Protein AF-A0A9P7F431-F1 (afdb_monomer_lite)

Organism: NCBI:txid1912936

Sequence (269 aa):
MPRSESPIVVPQQRKVRLDKSEVMVLRAHIEDWKSVKGKERSRVLLAIHKEASLQAPTKEKAILKARKKIYKQWLQNQSRRKQAPKALIKYGRRWMARQVLIHTHKALIREETGEMAGKEREEAEAMAERWNNEAAPPDIQAEVAKTKGADMIEHFTTEMFKMAGMRVCVLSAWKDGNGKLMLGGHDFNEQFGNGKSFIKTRDWDGIIMPEWVEYAGEQFNCDDAEEPQMVRSKKRVQRMLIQLEEDANGWPILPDAKEWKHAEQQHLI

Foldseek 3Di:
DDDDDDDDPDDPPDDDDDDPQLVVLLVVCLVVCLVDDDPVNVVSLVVSLVRSCVVPVDPDPVSSVVVSVVSVVVSVVVSVVPPDDPPDDPDDPQQALVNQCCVVPVPVVVPDPDDDDPVSSVVSRVVSVVCRVPNDPQASVQVCCVPCVLVVVVVVQVCCCVPPVDFDKDWDWGAHNVLAIEIETHGPQVVHDVGDTPVVPDPCCVPPVVVVVVVNCVVSVPDPPHDYHYDYDDPPPPPPPPQADADPVRHGDDDDPVVVVVVVVVSPD

pLDDT: mean 70.24, std 18.18, range [28.11, 93.44]

Radius of gyration: 26.65 Å; chains: 1; bounding box: 48×72×78 Å

Secondary structure (DSSP, 8-state):
----------------PPPHHHHHHHHHTHHHHHH--TTHHHHHHHHHHHHHHHHS----HHHHHHHHHHHHHHHHHHHHTT--PPPS---S-PPPHHHHHHHH-TTHHHH--S---HHHHHHHHHHHHHHHHS---HHHHHHHIIIIIHHHHHHHHHHHHHHH----EEEEEEE-TTS-EEEEEEE-GGGSTT---HHHHS--TTTTHHHHHHHHHHHHT--TTSPPEEEEPP---------PPB-TTS-B-PPPHHHHHHHHHHT--

Structure (mmCIF, N/CA/C/O backbone):
data_AF-A0A9P7F431-F1
#
_entry.id   AF-A0A9P7F431-F1
#
loop_
_atom_site.group_PDB
_atom_site.id
_atom_site.type_symbol
_atom_site.label_atom_id
_atom_site.label_alt_id
_atom_site.label_comp_id
_atom_site.label_asym_id
_atom_site.label_entity_id
_atom_site.label_seq_id
_atom_site.pdbx_PDB_ins_code
_atom_site.Cartn_x
_atom_site.Cartn_y
_atom_site.Cartn_z
_atom_site.occupancy
_atom_site.B_iso_or_equiv
_atom_site.auth_seq_id
_atom_site.auth_comp_id
_atom_site.auth_asym_id
_atom_s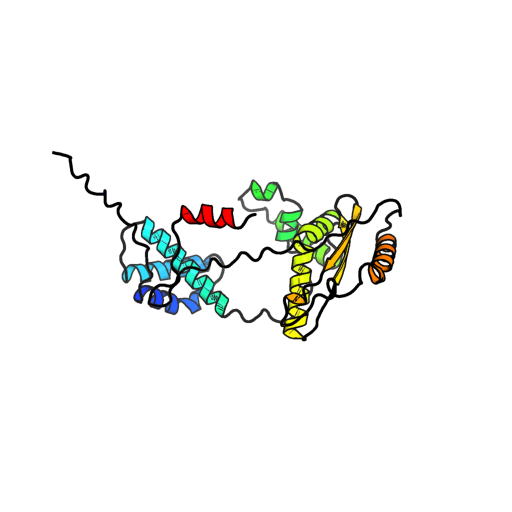ite.auth_atom_id
_atom_site.pdbx_PDB_model_num
ATOM 1 N N . MET A 1 1 ? 9.925 -49.444 55.183 1.00 40.09 1 MET A N 1
ATOM 2 C CA . MET A 1 1 ? 9.674 -47.990 55.101 1.00 40.09 1 MET A CA 1
ATOM 3 C C . MET A 1 1 ? 10.316 -47.437 53.834 1.00 40.09 1 MET A C 1
ATOM 5 O O . MET A 1 1 ? 11.529 -47.278 53.823 1.00 40.09 1 MET A O 1
ATOM 9 N N . PRO A 1 2 ? 9.535 -47.129 52.791 1.00 34.69 2 PRO A N 1
ATOM 10 C CA . PRO A 1 2 ? 9.841 -46.022 51.896 1.00 34.69 2 PRO A CA 1
ATOM 11 C C . PRO A 1 2 ? 8.801 -44.910 52.092 1.00 34.69 2 PRO A C 1
ATOM 13 O O . PRO A 1 2 ? 7.609 -45.170 52.248 1.00 34.69 2 PRO A O 1
ATOM 16 N N . ARG A 1 3 ? 9.287 -43.669 52.171 1.00 32.94 3 ARG A N 1
ATOM 17 C CA . ARG A 1 3 ? 8.499 -42.462 52.433 1.00 32.94 3 ARG A CA 1
ATOM 18 C C . ARG A 1 3 ? 7.598 -42.151 51.238 1.00 32.94 3 ARG A C 1
ATOM 20 O O . ARG A 1 3 ? 8.075 -42.053 50.114 1.00 32.94 3 ARG A O 1
ATOM 27 N N . SER A 1 4 ? 6.312 -41.967 51.513 1.00 34.59 4 SER A N 1
ATOM 28 C CA . SER A 1 4 ? 5.345 -41.364 50.604 1.00 34.59 4 SER A CA 1
ATOM 29 C C . SER A 1 4 ? 5.678 -39.881 50.427 1.00 34.59 4 SER A C 1
ATOM 31 O O . SER A 1 4 ? 5.423 -39.074 51.323 1.00 34.59 4 SER A O 1
ATOM 33 N N . GLU A 1 5 ? 6.255 -39.512 49.290 1.00 35.19 5 GLU A N 1
ATOM 34 C CA . GLU A 1 5 ? 6.300 -38.114 48.868 1.00 35.19 5 GLU A CA 1
ATOM 35 C C . GLU A 1 5 ? 4.957 -37.770 48.224 1.00 35.19 5 GLU A C 1
ATOM 37 O O . GLU A 1 5 ? 4.659 -38.139 47.089 1.00 35.19 5 GLU A O 1
ATOM 42 N N . SER A 1 6 ? 4.104 -37.104 48.999 1.00 34.19 6 SER A N 1
ATOM 43 C CA . SER A 1 6 ? 2.881 -36.490 48.495 1.00 34.19 6 SER A CA 1
ATOM 44 C C . SER A 1 6 ? 3.237 -35.440 47.432 1.00 34.19 6 SER A C 1
ATOM 46 O O . SER A 1 6 ? 4.094 -34.592 47.697 1.00 34.19 6 SER A O 1
ATOM 48 N N . PRO A 1 7 ? 2.577 -35.429 46.259 1.00 32.81 7 PRO A N 1
ATOM 49 C CA . PRO A 1 7 ? 2.799 -34.402 45.253 1.00 32.81 7 PRO A CA 1
ATOM 50 C C . PRO A 1 7 ? 2.464 -33.020 45.813 1.00 32.81 7 PRO A C 1
ATOM 52 O O . PRO A 1 7 ? 1.367 -32.777 46.322 1.00 32.81 7 PRO A O 1
ATOM 55 N N . ILE A 1 8 ? 3.422 -32.106 45.695 1.00 31.28 8 ILE A N 1
ATOM 56 C CA . ILE A 1 8 ? 3.261 -30.687 45.998 1.00 31.28 8 ILE A CA 1
ATOM 57 C C . ILE A 1 8 ? 2.165 -30.139 45.078 1.00 31.28 8 ILE A C 1
ATOM 59 O O . ILE A 1 8 ? 2.357 -29.995 43.871 1.00 31.28 8 ILE A O 1
ATOM 63 N N . VAL A 1 9 ? 1.001 -29.836 45.651 1.00 30.73 9 VAL A N 1
ATOM 64 C CA . VAL A 1 9 ? -0.077 -29.123 44.963 1.00 30.73 9 VAL A CA 1
ATOM 65 C C . VAL A 1 9 ? 0.403 -27.696 44.709 1.00 30.73 9 VAL A C 1
ATOM 67 O O . VAL A 1 9 ? 0.375 -26.842 45.594 1.00 30.73 9 VAL A O 1
ATOM 70 N N . VAL A 1 10 ? 0.880 -27.436 43.492 1.00 31.45 10 VAL A N 1
ATOM 71 C CA . VAL A 1 10 ? 1.184 -26.080 43.026 1.00 31.45 10 VAL A CA 1
ATOM 72 C C . VAL A 1 10 ? -0.143 -25.313 42.933 1.00 31.45 10 VAL A C 1
ATOM 74 O O . VAL A 1 10 ? -1.059 -25.781 42.249 1.00 31.45 10 VAL A O 1
ATOM 77 N N . PRO A 1 11 ? -0.303 -24.153 43.596 1.00 28.11 11 PRO A N 1
ATOM 78 C CA . PRO A 1 11 ? -1.555 -23.411 43.555 1.00 28.11 11 PRO A CA 1
ATOM 79 C C . PRO A 1 11 ? -1.844 -22.949 42.124 1.00 28.11 11 PRO A C 1
ATOM 81 O O . PRO A 1 11 ? -1.130 -22.109 41.574 1.00 28.11 11 PRO A O 1
ATOM 84 N N . GLN A 1 12 ? -2.903 -23.486 41.515 1.00 31.92 12 GLN A N 1
ATOM 85 C CA . GLN A 1 12 ? -3.424 -22.996 40.242 1.00 31.92 12 GLN A CA 1
ATOM 86 C C . GLN A 1 12 ? -3.750 -21.502 40.373 1.00 31.92 12 GLN A C 1
ATOM 88 O O . GLN A 1 12 ? -4.670 -21.109 41.097 1.00 31.92 12 GLN A O 1
ATOM 93 N N . GLN A 1 13 ? -3.009 -20.652 39.660 1.00 37.78 13 GLN A N 1
ATOM 94 C CA . GLN A 1 13 ? -3.360 -19.243 39.525 1.00 37.78 13 GLN A CA 1
ATOM 95 C C . GLN A 1 13 ? -4.711 -19.147 38.806 1.00 37.78 13 GLN A C 1
ATOM 97 O O . GLN A 1 13 ? -4.849 -19.487 37.630 1.00 37.78 13 GLN A O 1
ATOM 102 N N . ARG A 1 14 ? -5.740 -18.717 39.543 1.00 37.84 14 ARG A N 1
ATOM 103 C CA . ARG A 1 14 ? -7.121 -18.607 39.059 1.00 37.84 14 ARG A CA 1
ATOM 104 C C . ARG A 1 14 ? -7.185 -17.672 37.844 1.00 37.84 14 ARG A C 1
ATOM 106 O O . ARG A 1 14 ? -7.007 -16.462 37.975 1.00 37.84 14 ARG A O 1
ATOM 113 N N . LYS A 1 15 ? -7.487 -18.224 36.663 1.00 49.56 15 LYS A N 1
ATOM 114 C CA . LYS A 1 15 ? -7.831 -17.455 35.454 1.00 49.56 15 LYS A CA 1
ATOM 115 C C . LYS A 1 15 ? -9.024 -16.539 35.785 1.00 49.56 15 LYS A C 1
ATOM 117 O O . LYS A 1 15 ? -10.104 -17.025 36.116 1.00 49.56 15 LYS A O 1
ATOM 122 N N . VAL A 1 16 ? -8.828 -15.219 35.739 1.00 55.41 16 VAL A N 1
ATOM 123 C CA . VAL A 1 16 ? -9.850 -14.227 36.125 1.00 55.41 16 VAL A CA 1
ATOM 124 C C . VAL A 1 16 ? -10.913 -14.144 35.027 1.00 55.41 16 VAL A C 1
ATOM 126 O O . VAL A 1 16 ? -10.720 -13.481 34.009 1.00 55.41 16 VAL A O 1
ATOM 129 N N . ARG A 1 17 ? -12.024 -14.858 35.221 1.00 58.88 17 ARG A N 1
ATOM 130 C CA . ARG A 1 17 ? -13.210 -14.807 34.355 1.00 58.88 17 ARG A CA 1
ATOM 131 C C . ARG A 1 17 ? -13.966 -13.491 34.573 1.00 58.88 17 ARG A C 1
ATOM 133 O O . ARG A 1 17 ? -14.001 -12.995 35.697 1.00 58.88 17 ARG A O 1
ATOM 140 N N . LEU A 1 18 ? -14.549 -12.949 33.500 1.00 63.84 18 LEU A N 1
ATOM 141 C CA . LEU A 1 18 ? -15.513 -11.850 33.595 1.00 63.84 18 LEU A CA 1
ATOM 142 C C . LEU A 1 18 ? -16.833 -12.389 34.133 1.00 63.84 18 LEU A C 1
ATOM 144 O O . LEU A 1 18 ? -17.365 -13.353 33.578 1.00 63.84 18 LEU A O 1
ATOM 148 N N . ASP A 1 19 ? -17.359 -11.761 35.176 1.00 68.94 19 ASP A N 1
ATOM 149 C CA . ASP A 1 19 ? -18.675 -12.104 35.701 1.00 68.94 19 ASP A CA 1
ATOM 150 C C . ASP A 1 19 ? -19.804 -11.529 34.822 1.00 68.94 19 ASP A C 1
ATOM 152 O O . ASP A 1 19 ? -19.630 -10.541 34.101 1.00 68.94 19 ASP A O 1
ATOM 156 N N . LYS A 1 20 ? -20.994 -12.141 34.878 1.00 70.50 20 LYS A N 1
ATOM 157 C CA . LYS A 1 20 ? -22.177 -11.673 34.134 1.00 70.50 20 LYS A CA 1
ATOM 158 C C . LYS A 1 20 ? -22.526 -10.224 34.487 1.00 70.50 20 LYS A C 1
ATOM 160 O O . LYS A 1 20 ? -22.875 -9.457 33.589 1.00 70.50 20 LYS A O 1
ATOM 165 N N . SER A 1 21 ? -22.374 -9.840 35.756 1.00 70.06 21 SER A N 1
ATOM 166 C CA . SER A 1 21 ? -22.596 -8.468 36.227 1.00 70.06 21 SER A CA 1
ATOM 167 C C . SER A 1 21 ? -21.616 -7.469 35.590 1.00 70.06 21 SER A C 1
ATOM 169 O O . SER A 1 21 ? -22.025 -6.407 35.120 1.00 70.06 21 SER A O 1
ATOM 171 N N . GLU A 1 22 ? -20.339 -7.838 35.458 1.00 71.81 22 GLU A N 1
ATOM 172 C CA . GLU A 1 22 ? -19.302 -7.013 34.824 1.00 71.81 22 GLU A CA 1
ATOM 173 C C . GLU A 1 22 ? -19.585 -6.812 33.328 1.00 71.81 22 GLU A C 1
ATOM 175 O O . GLU A 1 22 ? -19.427 -5.711 32.799 1.00 71.81 22 GLU A O 1
ATOM 180 N N . VAL A 1 23 ? -20.065 -7.850 32.635 1.00 72.25 23 VAL A N 1
ATOM 181 C CA . VAL A 1 23 ? -20.452 -7.751 31.218 1.00 72.25 23 VAL A CA 1
ATOM 182 C C . VAL A 1 23 ? -21.669 -6.843 31.022 1.00 72.25 23 VAL A C 1
ATOM 184 O O . VAL A 1 23 ? -21.732 -6.133 30.017 1.00 72.25 23 VAL A O 1
ATOM 187 N N . MET A 1 24 ? -22.621 -6.823 31.960 1.00 77.50 24 MET A N 1
ATOM 188 C CA . MET A 1 24 ? -23.759 -5.898 31.900 1.00 77.50 24 MET A CA 1
ATOM 189 C C . MET A 1 24 ? -23.310 -4.441 32.019 1.00 77.50 24 MET A C 1
ATOM 191 O O . MET A 1 24 ? -23.721 -3.621 31.197 1.00 77.50 24 MET A O 1
ATOM 195 N N . VAL A 1 25 ? -22.400 -4.140 32.951 1.00 81.81 25 VAL A N 1
ATOM 196 C CA . VAL A 1 25 ? -21.790 -2.804 33.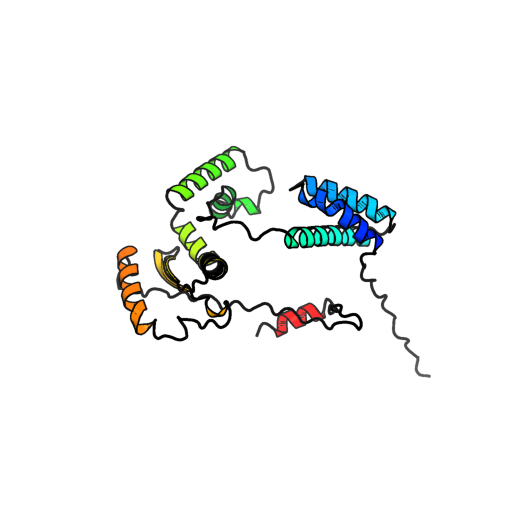071 1.00 81.81 25 VAL A CA 1
ATOM 197 C C . VAL A 1 25 ? -21.071 -2.429 31.771 1.00 81.81 25 VAL A C 1
ATOM 199 O O . VAL A 1 25 ? -21.296 -1.360 31.212 1.00 81.81 25 VAL A O 1
ATOM 202 N N . LEU A 1 26 ? -20.266 -3.335 31.208 1.00 79.75 26 LEU A N 1
ATOM 203 C CA . LEU A 1 26 ? -19.563 -3.079 29.944 1.00 79.75 26 LEU A CA 1
ATOM 204 C C . LEU A 1 26 ? -20.508 -2.824 28.760 1.00 79.75 26 LEU A C 1
ATOM 206 O O . LEU A 1 26 ? -20.181 -2.033 27.875 1.00 79.75 26 LEU A O 1
ATOM 210 N N . ARG A 1 27 ? -21.666 -3.494 28.722 1.00 81.81 27 ARG A N 1
ATOM 211 C CA . ARG A 1 27 ? -22.698 -3.268 27.701 1.00 81.81 27 ARG A CA 1
ATOM 212 C C . ARG A 1 27 ? -23.397 -1.924 27.882 1.00 81.81 27 ARG A C 1
ATOM 214 O O . ARG A 1 27 ? -23.657 -1.282 26.873 1.00 81.81 27 ARG A O 1
ATOM 221 N N . ALA A 1 28 ? -23.667 -1.499 29.116 1.00 85.38 28 ALA A N 1
ATOM 222 C CA . ALA A 1 28 ? -24.304 -0.211 29.393 1.00 85.38 28 ALA A CA 1
ATOM 223 C C . ALA A 1 28 ? -23.444 0.965 28.898 1.00 85.38 28 ALA A C 1
ATOM 225 O O . ALA A 1 28 ? -23.940 1.850 28.213 1.00 85.38 28 ALA A O 1
ATOM 226 N N . HIS A 1 29 ? -22.130 0.903 29.131 1.00 83.69 29 HIS A N 1
ATOM 227 C CA . HIS A 1 29 ? -21.179 1.952 28.734 1.00 83.69 29 HIS A CA 1
ATOM 228 C C . HIS A 1 29 ? -20.662 1.827 27.294 1.00 83.69 29 HIS A C 1
ATOM 230 O O . HIS A 1 29 ? -19.724 2.523 26.894 1.00 83.69 29 HIS A O 1
ATOM 236 N N . ILE A 1 30 ? -21.212 0.909 26.491 1.00 82.25 30 ILE A N 1
ATOM 237 C CA . ILE A 1 30 ? -20.686 0.664 25.145 1.00 82.25 30 ILE A CA 1
ATOM 238 C C . ILE A 1 30 ? -20.899 1.862 24.217 1.00 82.25 30 ILE A C 1
ATOM 240 O O . ILE A 1 30 ? -20.066 2.108 23.346 1.00 82.25 30 ILE A O 1
ATOM 244 N N . GLU A 1 31 ? -22.000 2.594 24.383 1.00 80.38 31 GLU A N 1
ATOM 245 C CA . GLU A 1 31 ? -22.326 3.732 23.525 1.00 80.38 31 GLU A CA 1
ATOM 246 C C . GLU A 1 31 ? -21.492 4.959 23.906 1.00 80.38 31 GLU A C 1
ATOM 248 O O . GLU A 1 31 ? -20.880 5.570 23.030 1.00 80.38 31 GLU A O 1
ATOM 253 N N . ASP A 1 32 ? -21.303 5.198 25.206 1.00 83.62 32 ASP A N 1
ATOM 254 C CA . ASP A 1 32 ? -20.375 6.210 25.729 1.00 83.62 32 ASP A CA 1
ATOM 255 C C . ASP A 1 32 ? -18.931 5.940 25.294 1.00 83.62 32 ASP A C 1
ATOM 257 O O . ASP A 1 32 ? -18.176 6.843 24.942 1.00 83.62 32 ASP A O 1
ATOM 261 N N . TRP A 1 33 ? -18.527 4.669 25.250 1.00 81.50 33 TRP A N 1
ATOM 262 C CA . TRP A 1 33 ? -17.209 4.286 24.751 1.00 81.50 33 TRP A CA 1
ATOM 263 C C . TRP A 1 33 ? -17.035 4.544 23.244 1.00 81.50 33 TRP A C 1
ATOM 265 O O . TRP A 1 33 ? -15.924 4.849 22.782 1.00 81.50 33 TRP A O 1
ATOM 275 N N . LYS A 1 34 ? -18.106 4.394 22.454 1.00 79.25 34 LYS A N 1
ATOM 276 C CA . LYS A 1 34 ? -18.082 4.655 21.008 1.00 79.25 34 LYS A CA 1
ATOM 277 C C . LYS A 1 34 ? -18.101 6.145 20.689 1.00 79.25 34 LYS A C 1
ATOM 279 O O . LYS A 1 34 ? -17.423 6.533 19.735 1.00 79.25 34 LYS A O 1
ATOM 284 N N . SER A 1 35 ? -18.844 6.940 21.456 1.00 81.00 35 SER A N 1
ATOM 285 C CA . SER A 1 35 ? -19.003 8.380 21.233 1.00 81.00 35 SER A CA 1
ATOM 286 C C . SER A 1 35 ? -17.707 9.155 21.493 1.00 81.00 35 SER A C 1
ATOM 288 O O . SER A 1 35 ? -17.435 10.141 20.811 1.00 81.00 35 SER A O 1
ATOM 290 N N . VAL A 1 36 ? -16.845 8.658 22.388 1.00 80.44 36 VAL A N 1
ATOM 291 C CA . VAL A 1 36 ? -15.594 9.330 22.773 1.00 80.44 36 VAL A CA 1
ATOM 292 C C . VAL A 1 36 ? -14.334 8.731 22.126 1.00 80.44 36 VAL A C 1
ATOM 294 O O . VAL A 1 36 ? -14.255 7.542 21.778 1.00 80.44 36 VAL A O 1
ATOM 297 N N . LYS A 1 37 ? -13.281 9.549 21.982 1.00 77.62 37 LYS A N 1
ATOM 298 C CA . LYS A 1 37 ? -11.979 9.157 21.396 1.00 77.62 37 LYS A CA 1
ATOM 299 C C . LYS A 1 37 ? -10.803 9.588 22.281 1.00 77.62 37 LYS A C 1
ATOM 301 O O . LYS A 1 37 ? -10.926 10.407 23.182 1.00 77.62 37 LYS A O 1
ATOM 306 N N . GLY A 1 38 ? -9.627 9.008 22.034 1.00 75.38 38 GLY A N 1
ATOM 307 C CA . GLY A 1 38 ? -8.378 9.448 22.671 1.00 75.38 38 GLY A CA 1
ATOM 308 C C . GLY A 1 38 ? -8.409 9.413 24.207 1.00 75.38 38 GLY A C 1
ATOM 309 O O . GLY A 1 38 ? -8.727 8.379 24.797 1.00 75.38 38 GLY A O 1
ATOM 310 N N . LYS A 1 39 ? -8.052 10.538 24.847 1.00 76.06 39 LYS A N 1
ATOM 311 C CA . LYS A 1 39 ? -7.936 10.671 26.313 1.00 76.06 39 LYS A CA 1
ATOM 312 C C . LYS A 1 39 ? -9.280 10.495 27.040 1.00 76.06 39 LYS A C 1
ATOM 314 O O . LYS A 1 39 ? -9.296 9.998 28.164 1.00 76.06 39 LYS A O 1
ATOM 319 N N . GLU A 1 40 ? -10.403 10.804 26.397 1.00 78.62 40 GLU A N 1
ATOM 320 C CA . GLU A 1 40 ? -11.746 10.697 26.988 1.00 78.62 40 GLU A CA 1
ATOM 321 C C . GLU A 1 40 ? -12.176 9.244 27.220 1.00 78.62 40 GLU A C 1
ATOM 323 O O . GLU A 1 40 ? -12.810 8.939 28.229 1.00 78.62 40 GLU A O 1
ATOM 328 N N . ARG A 1 41 ? -11.706 8.305 26.383 1.00 82.00 41 ARG A N 1
ATOM 329 C CA . ARG A 1 41 ? -11.899 6.860 26.615 1.00 82.00 41 ARG A CA 1
ATOM 330 C C . ARG A 1 41 ? -11.300 6.392 27.934 1.00 82.00 41 ARG A C 1
ATOM 332 O O . ARG A 1 41 ? -11.792 5.438 28.527 1.00 82.00 41 ARG A O 1
ATOM 339 N N . SER A 1 42 ? -10.244 7.055 28.407 1.00 79.69 42 SER A N 1
ATOM 340 C CA . SER A 1 42 ? -9.660 6.755 29.714 1.00 79.69 42 SER A CA 1
ATOM 341 C C . SER A 1 42 ? -10.649 7.056 30.844 1.00 79.69 42 SER A C 1
ATOM 343 O O . SER A 1 42 ? -10.762 6.266 31.776 1.00 79.69 42 SER A O 1
ATOM 345 N N . ARG A 1 43 ? -11.426 8.145 30.733 1.00 84.75 43 ARG A N 1
ATOM 346 C CA . ARG A 1 43 ? -12.451 8.519 31.723 1.00 84.75 43 ARG A CA 1
ATOM 347 C C . ARG A 1 43 ? -13.596 7.508 31.749 1.00 84.75 43 ARG A C 1
ATOM 349 O O . ARG A 1 43 ? -13.950 7.037 32.825 1.00 84.75 43 ARG A O 1
ATOM 356 N N . VAL A 1 44 ? -14.083 7.097 30.577 1.00 84.69 44 VAL A N 1
ATOM 357 C CA . VAL A 1 44 ? -15.119 6.053 30.461 1.00 84.69 44 VAL A CA 1
ATOM 358 C C . VAL A 1 44 ? -14.622 4.720 31.030 1.00 84.69 44 VAL A C 1
ATOM 360 O O . VAL A 1 44 ? -15.313 4.084 31.818 1.00 84.69 44 VAL A O 1
ATOM 363 N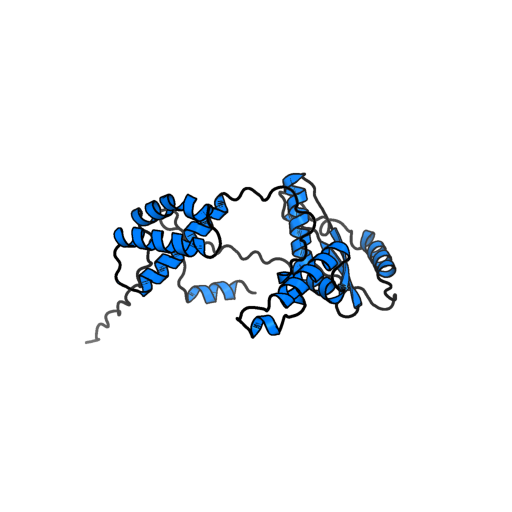 N . LEU A 1 45 ? -13.376 4.325 30.740 1.00 84.81 45 LEU A N 1
ATOM 364 C CA . LEU A 1 45 ? -12.791 3.107 31.313 1.00 84.81 45 LEU A CA 1
ATOM 365 C C . LEU A 1 45 ? -12.670 3.169 32.844 1.00 84.81 45 LEU A C 1
ATOM 367 O O . LEU A 1 45 ? -12.825 2.147 33.512 1.00 84.81 45 LEU A O 1
ATOM 371 N N . LEU A 1 46 ? -12.371 4.345 33.403 1.00 84.62 46 LEU A N 1
ATOM 372 C CA . LEU A 1 46 ? -12.317 4.550 34.850 1.00 84.62 46 LEU A CA 1
ATOM 373 C C . LEU A 1 46 ? -13.706 4.445 35.492 1.00 84.62 46 LEU A C 1
ATOM 375 O O . LEU A 1 46 ? -13.816 3.813 36.542 1.00 84.62 46 LEU A O 1
ATOM 379 N N . ALA A 1 47 ? -14.745 4.997 34.859 1.00 83.94 47 ALA A N 1
ATOM 380 C CA . ALA A 1 47 ? -16.132 4.884 35.316 1.00 83.94 47 ALA A CA 1
ATOM 381 C C . ALA A 1 47 ? -16.614 3.424 35.304 1.00 83.94 47 ALA A C 1
ATOM 383 O O . ALA A 1 47 ? -17.016 2.904 36.343 1.00 83.94 47 ALA A O 1
ATOM 384 N N . ILE A 1 48 ? -16.416 2.723 34.183 1.00 82.75 48 ILE A N 1
ATOM 385 C CA . ILE A 1 48 ? -16.694 1.285 34.039 1.00 82.75 48 ILE A CA 1
ATOM 386 C C . ILE A 1 48 ? -15.974 0.483 35.116 1.00 82.75 48 ILE A C 1
ATOM 388 O O . ILE A 1 48 ? -16.552 -0.401 35.740 1.00 82.75 48 ILE A O 1
ATOM 392 N N . HIS A 1 49 ? -14.694 0.778 35.348 1.00 80.44 49 HIS A N 1
ATOM 393 C CA . HIS A 1 49 ? -13.940 0.082 36.376 1.00 80.44 49 HIS A CA 1
ATOM 394 C C . HIS A 1 49 ? -14.507 0.355 37.770 1.00 80.44 49 HIS A C 1
ATOM 396 O O . HIS A 1 49 ? -14.571 -0.572 38.571 1.00 80.44 49 HIS A O 1
ATOM 402 N N . LYS A 1 50 ? -14.907 1.593 38.078 1.00 82.31 50 LYS A N 1
ATOM 403 C CA . LYS A 1 50 ? -15.519 1.947 39.365 1.00 82.31 50 LYS A CA 1
ATOM 404 C C . LYS A 1 50 ? -16.817 1.165 39.580 1.00 82.31 50 LYS A C 1
ATOM 406 O O . LYS A 1 50 ? -16.964 0.548 40.626 1.00 82.31 50 LYS A O 1
ATOM 411 N N . GLU A 1 51 ? -17.692 1.115 38.581 1.00 80.31 51 GLU A N 1
ATOM 412 C CA . GLU A 1 51 ? -18.974 0.402 38.650 1.00 80.31 51 GLU A CA 1
ATOM 413 C C . GLU A 1 51 ? -18.814 -1.120 38.690 1.00 80.31 51 GLU A C 1
ATOM 415 O O . GLU A 1 51 ? -19.388 -1.783 39.550 1.00 80.31 51 GLU A O 1
ATOM 420 N N . ALA A 1 52 ? -17.963 -1.690 37.837 1.00 75.12 52 ALA A N 1
ATOM 421 C CA . ALA A 1 52 ? -17.672 -3.121 37.863 1.00 75.12 52 ALA A CA 1
ATOM 422 C C . ALA A 1 52 ? -16.975 -3.545 39.171 1.00 75.12 52 ALA A C 1
ATOM 424 O O . ALA A 1 52 ? -17.169 -4.663 39.644 1.00 75.12 52 ALA A O 1
ATOM 425 N N . SER A 1 53 ? -16.204 -2.649 39.802 1.00 70.69 53 SER A N 1
ATOM 426 C CA . SER A 1 53 ? -15.597 -2.923 41.114 1.00 70.69 53 SER A CA 1
ATOM 427 C C . SER A 1 53 ? -16.619 -2.952 42.250 1.00 70.69 53 SER A C 1
ATOM 429 O O . SER A 1 53 ? -16.340 -3.578 43.269 1.00 70.69 53 SER A O 1
ATOM 431 N N . LEU A 1 54 ? -17.778 -2.299 42.097 1.00 73.81 54 LEU A N 1
ATOM 432 C CA . LEU A 1 54 ? -18.875 -2.403 43.066 1.00 73.81 54 LEU A CA 1
ATOM 433 C C . LEU A 1 54 ? -19.565 -3.768 42.975 1.00 73.81 54 LEU A C 1
ATOM 435 O O . LEU A 1 54 ? -19.991 -4.299 43.993 1.00 73.81 54 LEU A O 1
ATOM 439 N N . GLN A 1 55 ? -19.632 -4.343 41.772 1.00 64.75 55 GLN A N 1
ATOM 440 C CA . GLN A 1 55 ? -20.265 -5.640 41.518 1.00 64.75 55 GLN A CA 1
ATOM 441 C C . GLN A 1 55 ? -19.359 -6.826 41.880 1.00 64.75 55 GLN A C 1
ATOM 443 O O . GLN A 1 55 ? -19.834 -7.861 42.336 1.00 64.75 55 GLN A O 1
ATOM 448 N N . ALA A 1 56 ? -18.042 -6.674 41.721 1.00 60.81 56 ALA A N 1
ATOM 449 C CA . ALA A 1 56 ? -17.070 -7.710 42.055 1.00 60.81 56 ALA A CA 1
ATOM 450 C C . ALA A 1 56 ? -15.872 -7.126 42.828 1.00 60.81 56 ALA A C 1
ATOM 452 O O . ALA A 1 56 ? -14.764 -7.035 42.274 1.00 60.81 56 ALA A O 1
ATOM 453 N N . PRO A 1 57 ? -16.061 -6.737 44.106 1.00 62.69 57 PRO A N 1
ATOM 454 C CA . PRO A 1 57 ? -15.037 -6.076 44.906 1.00 62.69 57 PRO A CA 1
ATOM 455 C C . PRO A 1 57 ? -13.834 -6.996 45.118 1.00 62.69 57 PRO A C 1
ATOM 457 O O . PRO A 1 57 ? -13.842 -7.909 45.938 1.00 62.69 57 PRO A O 1
ATOM 460 N N . THR A 1 58 ? -12.766 -6.744 44.364 1.00 60.78 58 THR A N 1
ATOM 461 C CA . THR A 1 58 ? -11.502 -7.479 44.480 1.00 60.78 58 THR A CA 1
ATOM 462 C C . THR A 1 58 ? -10.423 -6.526 44.973 1.00 60.78 58 THR A C 1
ATOM 464 O O . THR A 1 58 ? -10.140 -5.521 44.327 1.00 60.78 58 THR A O 1
ATOM 467 N N . LYS A 1 59 ? -9.815 -6.822 46.129 1.00 59.09 59 LYS A N 1
ATOM 468 C CA . LYS A 1 59 ? -8.808 -5.946 46.763 1.00 59.09 59 LYS A CA 1
ATOM 469 C C . LYS A 1 59 ? -7.386 -6.144 46.215 1.00 59.09 59 LYS A C 1
ATOM 471 O O . LYS A 1 59 ? -6.476 -5.395 46.565 1.00 59.09 59 LYS A O 1
ATOM 476 N N . GLU A 1 60 ? -7.178 -7.121 45.335 1.00 70.25 60 GLU A N 1
ATOM 477 C CA . GLU A 1 60 ? -5.855 -7.470 44.822 1.00 70.25 60 GLU A CA 1
ATOM 478 C C . GLU A 1 60 ? -5.463 -6.631 43.592 1.00 70.25 60 GLU A C 1
ATOM 480 O O . GLU A 1 60 ? -6.076 -6.703 42.523 1.00 70.25 60 GLU A O 1
ATOM 485 N N . LYS A 1 61 ? -4.394 -5.832 43.728 1.00 65.38 61 LYS A N 1
ATOM 486 C CA . LYS A 1 61 ? -3.930 -4.883 42.695 1.00 65.38 61 LYS A CA 1
ATOM 487 C C . LYS A 1 61 ? -3.603 -5.552 41.352 1.00 65.38 61 LYS A C 1
ATOM 489 O O . LYS A 1 61 ? -3.823 -4.939 40.305 1.00 65.38 61 LYS A O 1
ATOM 494 N N . ALA A 1 62 ? -3.074 -6.777 41.367 1.00 66.31 62 ALA A N 1
ATOM 495 C CA . ALA A 1 62 ? -2.735 -7.528 40.156 1.00 66.31 62 ALA A CA 1
ATOM 496 C C . ALA A 1 62 ? -3.992 -7.913 39.358 1.00 66.31 62 ALA A C 1
ATOM 498 O O . ALA A 1 62 ? -4.055 -7.690 38.146 1.00 66.31 62 ALA A O 1
ATOM 499 N N . ILE A 1 63 ? -5.031 -8.378 40.058 1.00 67.31 63 ILE A N 1
ATOM 500 C CA . ILE A 1 63 ? -6.322 -8.742 39.466 1.00 67.31 63 ILE A CA 1
ATOM 501 C C . ILE A 1 63 ? -7.028 -7.504 38.901 1.00 67.31 63 ILE A C 1
ATOM 503 O O . ILE A 1 63 ? -7.531 -7.542 37.780 1.00 67.31 63 ILE A O 1
ATOM 507 N N . LEU A 1 64 ? -6.984 -6.371 39.608 1.00 67.31 64 LEU A N 1
ATOM 508 C CA . LEU A 1 64 ? -7.557 -5.106 39.126 1.00 67.31 64 LEU A CA 1
ATOM 509 C C . LEU A 1 64 ? -6.880 -4.606 37.838 1.00 67.31 64 LEU A C 1
ATOM 511 O O . LEU A 1 64 ? -7.555 -4.171 36.902 1.00 67.31 64 LEU A O 1
ATOM 515 N N . LYS A 1 65 ? -5.545 -4.697 37.745 1.00 71.38 65 LYS A N 1
ATOM 516 C CA . LYS A 1 65 ? -4.813 -4.357 36.510 1.00 71.38 65 LYS A CA 1
ATOM 517 C C . LYS A 1 65 ? -5.193 -5.287 35.354 1.00 71.38 65 LYS A C 1
ATOM 519 O O . LYS A 1 65 ? -5.416 -4.802 34.241 1.00 71.38 65 LYS A O 1
ATOM 524 N N . ALA A 1 66 ? -5.305 -6.592 35.611 1.00 72.25 66 ALA A N 1
ATOM 525 C CA . ALA A 1 66 ? -5.737 -7.568 34.614 1.00 72.25 66 ALA A CA 1
ATOM 526 C C . ALA A 1 66 ? -7.168 -7.279 34.122 1.00 72.25 66 ALA A C 1
ATOM 528 O O . ALA A 1 66 ? -7.391 -7.192 32.914 1.00 72.25 66 ALA A O 1
ATOM 529 N N . ARG A 1 67 ? -8.111 -7.007 35.035 1.00 74.00 67 ARG A N 1
ATOM 530 C CA . ARG A 1 67 ? -9.504 -6.668 34.697 1.00 74.00 67 ARG A CA 1
ATOM 531 C C . ARG A 1 67 ? -9.626 -5.389 33.871 1.00 74.00 67 ARG A C 1
ATOM 533 O O . ARG A 1 67 ? -10.310 -5.398 32.853 1.00 74.00 67 ARG A O 1
ATOM 540 N N . LYS A 1 68 ? -8.881 -4.324 34.199 1.00 76.56 68 LYS A N 1
ATOM 541 C CA . LYS A 1 68 ? -8.832 -3.103 33.361 1.00 76.56 68 LYS A CA 1
ATOM 542 C C . LYS A 1 68 ? -8.414 -3.396 31.919 1.00 76.56 68 LYS A C 1
ATOM 544 O O . LYS A 1 68 ? -8.985 -2.834 30.982 1.00 76.56 68 LYS A O 1
ATOM 549 N N . LYS A 1 69 ? -7.418 -4.269 31.733 1.00 77.75 69 LYS A N 1
ATOM 550 C CA . LYS A 1 69 ? -6.947 -4.679 30.402 1.00 77.75 69 LYS A CA 1
ATOM 551 C C . LYS A 1 69 ? -8.028 -5.467 29.657 1.00 77.75 69 LYS A C 1
ATOM 553 O O . LYS A 1 69 ? -8.261 -5.195 28.480 1.00 77.75 69 LYS A O 1
ATOM 558 N N . ILE A 1 70 ? -8.716 -6.373 30.352 1.00 77.94 70 ILE A N 1
ATOM 559 C CA . ILE A 1 70 ? -9.822 -7.169 29.806 1.00 77.94 70 ILE A CA 1
ATOM 560 C C . ILE A 1 70 ? -10.985 -6.265 29.363 1.00 77.94 70 ILE A C 1
ATOM 562 O O . ILE A 1 70 ? -11.436 -6.381 28.225 1.00 77.94 70 ILE A O 1
ATOM 566 N N . TYR A 1 71 ? -11.418 -5.313 30.196 1.00 80.75 71 TYR A N 1
ATOM 567 C CA . TYR A 1 71 ? -12.500 -4.371 29.866 1.00 80.75 71 TYR A CA 1
ATOM 568 C C . TYR A 1 71 ? -12.179 -3.548 28.621 1.00 80.75 71 TYR A C 1
ATOM 570 O O . TYR A 1 71 ? -12.977 -3.476 27.687 1.00 80.75 71 TYR A O 1
ATOM 578 N N . LYS A 1 72 ? -10.965 -2.987 28.566 1.00 80.81 72 LYS A N 1
ATOM 579 C CA . LYS A 1 72 ? -10.488 -2.227 27.408 1.00 80.81 72 LYS A CA 1
ATOM 580 C C . LYS A 1 72 ? -10.510 -3.074 26.135 1.00 80.81 72 LYS A C 1
ATOM 582 O O . LYS A 1 72 ? -10.981 -2.600 25.103 1.00 80.81 72 LYS A O 1
ATOM 587 N N . GLN A 1 73 ? -10.011 -4.309 26.197 1.00 77.12 73 GLN A N 1
ATOM 588 C CA . GLN A 1 73 ? -9.976 -5.205 25.041 1.00 77.12 73 GLN A CA 1
ATOM 589 C C . GLN A 1 73 ? -11.388 -5.586 24.577 1.00 77.12 73 GLN A C 1
ATOM 591 O O . GLN A 1 73 ? -11.667 -5.565 23.379 1.00 77.12 73 GLN A O 1
ATOM 596 N N . TRP A 1 74 ? -12.291 -5.878 25.515 1.00 82.44 74 TRP A N 1
ATOM 597 C CA . TRP A 1 74 ? -13.682 -6.204 25.216 1.00 82.44 74 TRP A CA 1
ATOM 598 C C . TRP A 1 74 ? -14.391 -5.040 24.514 1.00 82.44 74 TRP A C 1
ATOM 600 O O . TRP A 1 74 ? -14.939 -5.224 23.427 1.00 82.44 74 TRP A O 1
ATOM 610 N N . LEU A 1 75 ? -14.292 -3.823 25.061 1.00 80.81 75 LEU A N 1
ATOM 611 C CA . LEU A 1 75 ? -14.907 -2.621 24.482 1.00 80.81 75 LEU A CA 1
ATOM 612 C C . LEU A 1 75 ? -14.355 -2.317 23.084 1.00 80.81 75 LEU A C 1
ATOM 614 O O . LEU A 1 75 ? -15.107 -1.967 22.173 1.00 80.81 75 LEU A O 1
ATOM 618 N N . GLN A 1 76 ? -13.046 -2.495 22.876 1.00 76.62 76 GLN A N 1
ATOM 619 C CA . GLN A 1 76 ? -12.417 -2.341 21.562 1.00 76.62 76 GLN A CA 1
ATOM 620 C C . GLN A 1 76 ? -12.922 -3.370 20.549 1.00 76.62 76 GLN A C 1
ATOM 622 O O . GLN A 1 76 ? -13.233 -3.000 19.417 1.00 76.62 76 GLN A O 1
ATOM 627 N N . ASN A 1 77 ? -13.028 -4.638 20.945 1.00 72.38 77 ASN A N 1
ATOM 628 C CA . ASN A 1 77 ? -13.516 -5.707 20.077 1.00 72.38 77 ASN A CA 1
ATOM 629 C C . ASN A 1 77 ? -14.987 -5.483 19.696 1.00 72.38 77 ASN A C 1
ATOM 631 O O . ASN A 1 77 ? -15.341 -5.594 18.524 1.00 72.38 77 ASN A O 1
ATOM 635 N N . GLN A 1 78 ? -15.829 -5.092 20.654 1.00 68.81 78 GLN A N 1
ATOM 636 C CA . GLN A 1 78 ? -17.245 -4.811 20.402 1.00 68.81 78 GLN A CA 1
ATOM 637 C C . GLN A 1 78 ? -17.459 -3.548 19.558 1.00 68.81 78 GLN A C 1
ATOM 639 O O . GLN A 1 78 ? -18.335 -3.520 18.698 1.00 68.81 78 GLN A O 1
ATOM 644 N N . SER A 1 79 ? -16.612 -2.529 19.726 1.00 65.25 79 SER A N 1
ATOM 645 C CA . SER A 1 79 ? -16.644 -1.323 18.884 1.00 65.25 79 SER A CA 1
ATOM 646 C C . SER A 1 79 ? -16.241 -1.605 17.435 1.00 65.25 79 SER A C 1
ATOM 648 O O . SER A 1 79 ? -16.738 -0.955 16.520 1.00 65.25 79 SER A O 1
ATOM 650 N N . ARG A 1 80 ? -15.340 -2.571 17.208 1.00 60.69 80 ARG A N 1
ATOM 651 C CA . ARG A 1 80 ? -14.898 -2.975 15.864 1.00 60.69 80 ARG A CA 1
ATOM 652 C C . ARG A 1 80 ? -15.949 -3.801 15.122 1.00 60.69 80 ARG A C 1
ATOM 654 O O . ARG A 1 80 ? -16.048 -3.662 13.911 1.00 60.69 80 ARG A O 1
ATOM 661 N N . ARG A 1 81 ? -16.766 -4.594 15.830 1.00 54.28 81 ARG A N 1
ATOM 662 C CA . ARG A 1 81 ? -17.823 -5.444 15.238 1.00 54.28 81 ARG A CA 1
ATOM 663 C C . ARG A 1 81 ? -18.943 -4.665 14.525 1.00 54.28 81 ARG A C 1
ATOM 665 O O . ARG A 1 81 ? -19.672 -5.271 13.752 1.00 54.28 81 ARG A O 1
ATOM 672 N N . LYS A 1 82 ? -19.076 -3.351 14.761 1.00 47.41 82 LYS A N 1
ATOM 673 C CA . LYS A 1 82 ? -20.065 -2.471 14.104 1.00 47.41 82 LYS A CA 1
ATOM 674 C C . LYS A 1 82 ? -19.460 -1.320 13.295 1.00 47.41 82 LYS A C 1
ATOM 676 O O . LYS A 1 82 ? -20.213 -0.467 12.834 1.00 47.41 82 LYS A O 1
ATOM 681 N N . GLN A 1 83 ? -18.137 -1.249 13.110 1.00 45.62 83 GLN A N 1
ATOM 682 C CA . GLN A 1 83 ? -17.632 -0.313 12.104 1.00 45.62 83 GLN A CA 1
ATOM 683 C C . GLN A 1 83 ? -18.083 -0.841 10.747 1.00 45.62 83 GLN A C 1
ATOM 685 O O . GLN A 1 83 ? -17.578 -1.864 10.289 1.00 45.62 83 GLN A O 1
ATOM 690 N N . ALA A 1 84 ? -19.076 -0.163 10.160 1.00 43.09 84 ALA A N 1
ATOM 691 C CA . ALA A 1 84 ? -19.469 -0.348 8.774 1.00 43.09 84 ALA A CA 1
ATOM 692 C C . ALA A 1 84 ? -18.194 -0.444 7.919 1.00 43.09 84 ALA A C 1
ATOM 694 O O . ALA A 1 84 ? -17.223 0.268 8.229 1.00 43.09 84 ALA A O 1
ATOM 695 N N . PRO A 1 85 ? -18.157 -1.323 6.896 1.00 42.97 85 PRO A N 1
ATOM 696 C CA . PRO A 1 85 ? -17.051 -1.327 5.950 1.00 42.97 85 PRO A CA 1
ATOM 697 C C . PRO A 1 85 ? -16.803 0.124 5.559 1.00 42.97 85 PRO A C 1
ATOM 699 O O . PRO A 1 85 ? -17.755 0.845 5.251 1.00 42.97 85 PRO A O 1
ATOM 702 N N . LYS A 1 86 ? -15.558 0.588 5.733 1.00 44.31 86 LYS A N 1
ATOM 703 C CA . LYS A 1 86 ? -15.210 1.981 5.448 1.00 44.31 86 LYS A CA 1
ATOM 704 C C . LYS A 1 86 ? -15.786 2.316 4.076 1.00 44.31 86 LYS A C 1
ATOM 706 O O . LYS A 1 86 ? -15.578 1.559 3.134 1.00 44.31 86 LYS A O 1
ATOM 711 N N . ALA A 1 87 ? -16.561 3.395 4.021 1.00 35.62 87 ALA A N 1
ATOM 712 C CA . ALA A 1 87 ? -17.182 3.845 2.792 1.00 35.62 87 ALA A CA 1
ATOM 713 C C . ALA A 1 87 ? -16.125 4.026 1.697 1.00 35.62 87 ALA A C 1
ATOM 715 O O . ALA A 1 87 ? -15.006 4.444 2.010 1.00 35.62 87 ALA A O 1
ATOM 716 N N . LEU A 1 88 ? -16.556 3.693 0.475 1.00 40.84 88 LEU A N 1
ATOM 717 C CA . LEU A 1 88 ? -16.031 4.057 -0.841 1.00 40.84 88 LEU A CA 1
ATOM 718 C C . LEU A 1 88 ? -14.571 4.525 -0.835 1.00 40.84 88 LEU A C 1
ATOM 720 O O . LEU A 1 88 ? -14.290 5.628 -0.370 1.00 40.84 88 LEU A O 1
ATOM 724 N N . ILE A 1 89 ? -13.682 3.674 -1.359 1.00 43.94 89 ILE A N 1
ATOM 725 C CA . ILE A 1 89 ? -12.320 3.966 -1.827 1.00 43.94 89 ILE A CA 1
ATOM 726 C C . ILE A 1 89 ? -11.876 5.397 -1.486 1.00 43.94 89 ILE A C 1
ATOM 728 O O . ILE A 1 89 ? -12.129 6.346 -2.232 1.00 43.94 89 ILE A O 1
ATOM 732 N N . LYS A 1 90 ? -11.193 5.577 -0.348 1.00 43.97 90 LYS A N 1
ATOM 733 C CA . LYS A 1 90 ? -10.367 6.776 -0.166 1.00 43.97 90 LYS A CA 1
ATOM 734 C C . LYS A 1 90 ? -9.185 6.629 -1.118 1.00 43.97 90 LYS A C 1
ATOM 736 O O . LYS A 1 90 ? -8.135 6.143 -0.701 1.00 43.97 90 LYS A O 1
ATOM 741 N N . TYR A 1 91 ? -9.367 6.967 -2.393 1.00 43.12 91 TYR A N 1
ATOM 742 C CA . TYR A 1 91 ? -8.249 7.028 -3.326 1.00 43.12 91 TYR A CA 1
ATOM 743 C C . TYR A 1 91 ? -7.164 7.926 -2.727 1.00 43.12 91 TYR A C 1
ATOM 745 O O . TYR A 1 91 ? -7.458 8.981 -2.163 1.00 43.12 91 TYR A O 1
ATOM 753 N N . GLY A 1 92 ? -5.921 7.452 -2.807 1.00 49.44 92 GLY A N 1
ATOM 754 C CA . GLY A 1 92 ? -4.749 8.143 -2.287 1.00 49.44 92 GLY A CA 1
ATOM 755 C C . GLY A 1 92 ? -4.709 8.141 -0.763 1.00 49.44 92 GLY A C 1
ATOM 756 O O . GLY A 1 92 ? -5.285 8.999 -0.091 1.00 49.44 92 GLY A O 1
ATOM 757 N N . ARG A 1 93 ? -3.960 7.203 -0.177 1.00 58.31 93 ARG A N 1
ATOM 758 C CA . ARG A 1 93 ? -3.521 7.355 1.211 1.00 58.31 93 ARG A CA 1
ATOM 759 C C . ARG A 1 93 ? -2.643 8.607 1.268 1.00 58.31 93 ARG A C 1
ATOM 761 O O . ARG A 1 93 ? -1.455 8.519 0.989 1.00 58.31 93 ARG A O 1
ATOM 768 N N . ARG A 1 94 ? -3.244 9.754 1.594 1.00 60.56 94 ARG A N 1
ATOM 769 C CA . ARG A 1 94 ? -2.527 11.024 1.682 1.00 60.56 94 ARG A CA 1
ATOM 770 C C . ARG A 1 94 ? -1.401 10.891 2.701 1.00 60.56 94 ARG A C 1
ATOM 772 O O . ARG A 1 94 ? -1.610 10.348 3.791 1.00 60.56 94 ARG A O 1
ATOM 779 N N . TRP A 1 95 ? -0.220 11.375 2.345 1.00 68.56 95 TRP A N 1
ATOM 780 C CA . TRP A 1 95 ? 0.849 11.628 3.288 1.00 68.56 95 TRP A CA 1
ATOM 781 C C . TRP A 1 95 ? 0.302 12.502 4.409 1.00 68.56 95 TRP A C 1
ATOM 783 O O . TRP A 1 95 ? -0.319 13.535 4.168 1.00 68.56 95 TRP A O 1
ATOM 793 N N . MET A 1 96 ? 0.472 12.035 5.640 1.00 77.06 96 MET A N 1
ATOM 794 C CA . MET A 1 96 ? 0.224 12.822 6.841 1.00 77.06 96 MET A CA 1
ATOM 795 C C . MET A 1 96 ? 1.556 13.339 7.369 1.00 77.06 96 MET A C 1
ATOM 797 O O . MET A 1 96 ? 2.553 12.622 7.280 1.00 77.06 96 MET A O 1
ATOM 801 N N . ALA A 1 97 ? 1.553 14.491 8.036 1.00 70.50 97 ALA A N 1
ATOM 802 C CA . ALA A 1 97 ? 2.730 15.038 8.717 1.00 70.50 97 ALA A CA 1
ATOM 803 C C . ALA A 1 97 ? 3.449 14.001 9.585 1.00 70.50 97 ALA A C 1
ATOM 805 O O . ALA A 1 97 ? 4.657 13.832 9.519 1.00 70.50 97 ALA A O 1
ATOM 806 N N . ARG A 1 98 ? 2.685 13.180 10.317 1.00 73.94 98 ARG A N 1
ATOM 807 C CA . ARG A 1 98 ? 3.245 12.071 11.100 1.00 73.94 98 ARG A CA 1
ATOM 808 C C . ARG A 1 98 ? 4.023 11.061 10.251 1.00 73.94 98 ARG A C 1
ATOM 810 O O . ARG A 1 98 ? 4.995 10.492 10.728 1.00 73.94 98 ARG A O 1
ATOM 817 N N . GLN A 1 99 ? 3.550 10.749 9.048 1.00 73.56 99 GLN A N 1
ATOM 818 C CA . GLN A 1 99 ? 4.259 9.839 8.148 1.00 73.56 99 GLN A CA 1
ATOM 819 C C . GLN A 1 99 ? 5.523 10.498 7.610 1.00 73.56 99 GLN A C 1
ATOM 821 O O . GLN A 1 99 ? 6.554 9.842 7.631 1.00 73.56 99 GLN A O 1
ATOM 826 N N . VAL A 1 100 ? 5.448 11.770 7.212 1.00 77.25 100 VAL A N 1
ATOM 827 C CA . VAL A 1 100 ? 6.620 12.552 6.801 1.00 77.25 100 VAL A CA 1
ATOM 828 C C . VAL A 1 100 ? 7.676 12.523 7.902 1.00 77.25 100 VAL A C 1
ATOM 830 O O . VAL A 1 100 ? 8.748 11.993 7.664 1.00 77.25 100 VAL A O 1
ATOM 833 N N . LEU A 1 101 ? 7.323 12.909 9.132 1.00 77.94 101 LEU A N 1
ATOM 834 C CA . LEU A 1 101 ? 8.221 12.886 10.295 1.00 77.94 101 LEU A CA 1
ATOM 835 C C . LEU A 1 101 ? 8.836 11.507 10.548 1.00 77.94 101 LEU A C 1
ATOM 837 O O . LEU A 1 101 ? 10.024 11.390 10.822 1.00 77.94 101 LEU A O 1
ATOM 841 N N . ILE A 1 102 ? 8.047 10.433 10.441 1.00 76.50 102 ILE A N 1
ATOM 842 C CA . ILE A 1 102 ? 8.574 9.068 10.590 1.00 76.50 102 ILE A CA 1
ATOM 843 C C . ILE A 1 102 ? 9.617 8.753 9.525 1.00 76.50 102 ILE A C 1
ATOM 845 O O . ILE A 1 102 ? 10.537 7.998 9.811 1.00 76.50 102 ILE A O 1
ATOM 849 N N . HIS A 1 103 ? 9.453 9.262 8.311 1.00 74.12 103 HIS A N 1
ATOM 850 C CA . HIS A 1 103 ? 10.359 8.999 7.205 1.00 74.12 103 HIS A CA 1
ATOM 851 C C . HIS A 1 103 ? 11.574 9.947 7.209 1.00 74.12 103 HIS A C 1
ATOM 853 O O . HIS A 1 103 ? 12.671 9.478 6.925 1.00 74.12 103 HIS A O 1
ATOM 859 N N . THR A 1 104 ? 11.420 11.209 7.624 1.00 71.06 104 THR A N 1
ATOM 860 C CA . THR A 1 104 ? 12.492 12.221 7.690 1.00 71.06 104 THR A CA 1
ATOM 861 C C . THR A 1 104 ? 13.315 12.156 8.981 1.00 71.06 104 THR A C 1
ATOM 863 O O . THR A 1 104 ? 14.508 12.445 8.968 1.00 71.06 104 THR A O 1
ATOM 866 N N . HIS A 1 105 ? 12.716 11.748 10.105 1.00 67.44 105 HIS A N 1
ATOM 867 C CA . HIS A 1 105 ? 13.316 11.800 11.445 1.00 67.44 105 HIS A CA 1
ATOM 868 C C . HIS A 1 105 ? 13.216 10.455 12.192 1.00 67.44 105 HIS A C 1
ATOM 870 O O . HIS A 1 105 ? 12.923 10.412 13.391 1.00 67.44 105 HIS A O 1
ATOM 876 N N . LYS A 1 106 ? 13.482 9.324 11.508 1.00 56.50 106 LYS A N 1
ATOM 877 C CA . LYS A 1 106 ? 13.473 7.969 12.120 1.00 56.50 106 LYS A CA 1
ATOM 878 C C . LYS A 1 106 ? 14.305 7.876 13.416 1.00 56.50 106 LYS A C 1
ATOM 880 O O . LYS A 1 106 ? 13.947 7.076 14.282 1.00 56.50 106 LYS A O 1
ATOM 885 N N . ALA A 1 107 ? 15.395 8.644 13.534 1.00 46.47 107 ALA A N 1
ATOM 886 C CA . ALA A 1 107 ? 16.311 8.622 14.680 1.00 46.47 107 ALA A CA 1
ATOM 887 C C . ALA A 1 107 ? 15.797 9.440 15.884 1.00 46.47 107 ALA A C 1
ATOM 889 O O . ALA A 1 107 ? 15.703 8.896 16.980 1.00 46.47 107 ALA A O 1
ATOM 890 N N . LEU A 1 108 ? 15.359 10.685 15.665 1.00 49.72 108 LEU A N 1
ATOM 891 C CA . LEU A 1 108 ? 14.907 11.603 16.726 1.00 49.72 108 LEU A CA 1
ATOM 892 C C . LEU A 1 108 ? 13.613 11.135 17.421 1.00 49.72 108 LEU A C 1
ATOM 894 O O . LEU A 1 108 ? 13.484 11.231 18.638 1.00 49.72 108 LEU A O 1
ATOM 898 N N . ILE A 1 109 ? 12.682 10.511 16.685 1.00 52.72 109 ILE A N 1
ATOM 899 C CA . ILE A 1 109 ? 11.397 10.027 17.241 1.00 52.72 109 ILE A CA 1
ATOM 900 C C . ILE A 1 109 ? 11.580 8.893 18.273 1.00 52.72 109 ILE A C 1
ATOM 902 O O . ILE A 1 109 ? 10.677 8.629 19.070 1.00 52.72 109 ILE A O 1
ATOM 906 N N . ARG A 1 110 ? 12.719 8.183 18.262 1.00 47.25 110 ARG A N 1
ATOM 907 C CA . ARG A 1 110 ? 13.017 7.142 19.263 1.00 47.25 110 ARG A CA 1
ATOM 908 C C . ARG A 1 110 ? 13.643 7.692 20.543 1.00 47.25 110 ARG A C 1
ATOM 910 O O . ARG A 1 110 ? 13.564 7.000 21.554 1.00 47.25 110 ARG A O 1
ATOM 917 N N . GLU A 1 111 ? 14.247 8.873 20.493 1.00 44.69 111 GLU A N 1
ATOM 918 C CA . GLU A 1 111 ? 15.043 9.429 21.590 1.00 44.69 111 GLU A CA 1
ATOM 919 C C . GLU A 1 111 ? 14.245 10.431 22.435 1.00 44.69 111 GLU A C 1
ATOM 921 O O . GLU A 1 111 ? 14.383 10.449 23.656 1.00 44.69 111 GLU A O 1
ATOM 926 N N . GLU A 1 112 ? 13.314 11.172 21.829 1.00 46.09 112 GLU A N 1
ATOM 927 C CA . GLU A 1 112 ? 12.634 12.272 22.511 1.00 46.09 112 GLU A CA 1
ATOM 928 C C . GLU A 1 112 ? 11.115 12.042 22.610 1.00 46.09 112 GLU A C 1
ATOM 930 O O . GLU A 1 112 ? 10.309 12.456 21.778 1.00 46.09 112 GLU A O 1
ATOM 935 N N . THR A 1 113 ? 10.675 11.360 23.674 1.00 48.19 113 THR A N 1
ATOM 936 C CA . THR A 1 113 ? 9.305 11.553 24.180 1.00 48.19 113 THR A CA 1
ATOM 937 C C . THR A 1 113 ? 9.240 12.883 24.919 1.00 48.19 113 THR A C 1
ATOM 939 O O . THR A 1 113 ? 9.343 12.932 26.141 1.00 48.19 113 THR A O 1
ATOM 942 N N . GLY A 1 114 ? 9.049 13.954 24.164 1.00 47.28 114 GLY A N 1
ATOM 943 C CA . GLY A 1 114 ? 8.805 15.304 24.653 1.00 47.28 114 GLY A CA 1
ATOM 944 C C . GLY A 1 114 ? 8.153 16.093 23.530 1.00 47.28 114 GLY A C 1
ATOM 945 O O . GLY A 1 114 ? 8.346 15.775 22.367 1.00 47.28 114 GLY A O 1
ATOM 946 N N . GLU A 1 115 ? 7.272 17.020 23.863 1.00 52.19 115 GLU A N 1
ATOM 947 C CA . GLU A 1 115 ? 6.454 17.791 22.925 1.00 52.19 115 GLU A CA 1
ATOM 948 C C . GLU A 1 115 ? 7.267 18.338 21.732 1.00 52.19 115 GLU A C 1
ATOM 950 O O . GLU A 1 115 ? 8.006 19.303 21.885 1.00 52.19 115 GLU A O 1
ATOM 955 N N . MET A 1 116 ? 7.117 17.732 20.542 1.00 56.59 116 MET A N 1
ATOM 956 C CA . MET A 1 116 ? 7.685 18.277 19.299 1.00 56.59 116 MET A CA 1
ATOM 957 C C . MET A 1 116 ? 7.211 19.719 19.121 1.00 56.59 116 MET A C 1
ATOM 959 O O . MET A 1 116 ? 6.011 20.006 19.251 1.00 56.59 116 MET A O 1
ATOM 963 N N . ALA A 1 117 ? 8.153 20.614 18.826 1.00 61.41 117 ALA A N 1
ATOM 964 C CA . ALA A 1 117 ? 7.883 22.034 18.687 1.00 61.41 117 ALA A CA 1
ATOM 965 C C . ALA A 1 117 ? 6.837 22.263 17.584 1.00 61.41 117 ALA A C 1
ATOM 967 O O . ALA A 1 117 ? 6.890 21.647 16.521 1.00 61.41 117 ALA A O 1
ATOM 968 N N . GLY A 1 118 ? 5.878 23.169 17.813 1.00 66.06 118 GLY A N 1
ATOM 969 C CA . GLY A 1 118 ? 4.783 23.431 16.864 1.00 66.06 118 GLY A CA 1
ATOM 970 C C . GLY A 1 118 ? 5.251 23.719 15.430 1.00 66.06 118 GLY A C 1
ATOM 971 O O . GLY A 1 118 ? 4.565 23.333 14.487 1.00 66.06 118 GLY A O 1
ATOM 972 N N . LYS A 1 119 ? 6.453 24.291 15.277 1.00 69.31 119 LYS A N 1
ATOM 973 C CA . LYS A 1 119 ? 7.103 24.545 13.985 1.00 69.31 119 LYS A CA 1
ATOM 974 C C . LYS A 1 119 ? 7.432 23.266 13.209 1.00 69.31 119 LYS A C 1
ATOM 976 O O . LYS A 1 119 ? 7.093 23.179 12.040 1.00 69.31 119 LYS A O 1
ATOM 981 N N . GLU A 1 120 ? 7.985 22.240 13.856 1.00 70.69 120 GLU A N 1
ATOM 982 C CA . GLU A 1 120 ? 8.318 20.964 13.194 1.00 70.69 120 GLU A CA 1
ATOM 983 C C . GLU A 1 120 ? 7.063 20.249 12.683 1.00 70.69 120 GLU A C 1
ATOM 985 O O . GLU A 1 120 ? 7.059 19.589 11.643 1.00 70.69 120 GLU A O 1
ATOM 990 N N . ARG A 1 121 ? 5.956 20.394 13.418 1.00 71.75 121 ARG A N 1
ATOM 991 C CA . ARG A 1 121 ? 4.670 19.847 13.001 1.00 71.75 121 ARG A CA 1
ATOM 992 C C . ARG A 1 121 ? 4.100 20.595 11.799 1.00 71.75 121 ARG A C 1
ATOM 994 O O . ARG A 1 121 ? 3.594 19.941 10.892 1.00 71.75 121 ARG A O 1
ATOM 1001 N N . GLU A 1 122 ? 4.168 21.920 11.800 1.00 73.94 122 GLU A N 1
ATOM 1002 C CA . GLU A 1 122 ? 3.707 22.755 10.689 1.00 73.94 122 GLU A CA 1
ATOM 1003 C C . GLU A 1 122 ? 4.538 22.503 9.420 1.00 73.94 122 GLU A C 1
ATOM 1005 O O . GLU A 1 122 ? 3.979 22.278 8.348 1.00 73.94 122 GLU A O 1
ATOM 1010 N N . GLU A 1 123 ? 5.863 22.402 9.550 1.00 79.00 123 GLU A N 1
ATOM 1011 C CA . GLU A 1 123 ? 6.772 22.032 8.457 1.00 79.00 123 GLU A CA 1
ATOM 1012 C C . GLU A 1 123 ? 6.450 20.646 7.887 1.00 79.00 123 GLU A C 1
ATOM 1014 O O . GLU A 1 123 ? 6.398 20.457 6.669 1.00 79.00 123 GLU A O 1
ATOM 1019 N N . ALA A 1 124 ? 6.16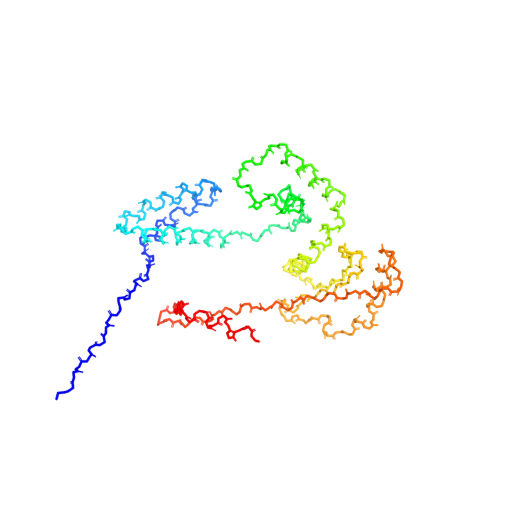3 19.671 8.751 1.00 78.50 124 ALA A N 1
ATOM 1020 C CA . ALA A 1 124 ? 5.757 18.343 8.318 1.00 78.50 124 ALA A CA 1
ATOM 1021 C C . ALA A 1 124 ? 4.362 18.316 7.673 1.00 78.50 124 ALA A C 1
ATOM 1023 O O . ALA A 1 124 ? 4.127 17.507 6.774 1.00 78.50 124 ALA A O 1
ATOM 1024 N N . GLU A 1 125 ? 3.428 19.161 8.118 1.00 75.62 125 GLU A N 1
ATOM 1025 C CA . GLU A 1 125 ? 2.111 19.331 7.490 1.00 75.62 125 GLU A CA 1
ATOM 1026 C C . GLU A 1 125 ? 2.260 19.933 6.084 1.00 75.62 125 GLU A C 1
ATOM 1028 O O . GLU A 1 125 ? 1.731 19.359 5.129 1.00 75.62 125 GLU A O 1
ATOM 1033 N N . ALA A 1 126 ? 3.080 20.975 5.927 1.00 76.38 126 ALA A N 1
ATOM 1034 C CA . ALA A 1 126 ? 3.395 21.567 4.629 1.00 76.38 126 ALA A CA 1
ATOM 1035 C C . ALA A 1 126 ? 4.111 20.577 3.693 1.00 76.38 126 ALA A C 1
ATOM 1037 O O . ALA A 1 126 ? 3.776 20.460 2.514 1.00 76.38 126 ALA A O 1
ATOM 1038 N N . MET A 1 127 ? 5.077 19.812 4.206 1.00 79.62 127 MET A N 1
ATOM 1039 C CA . MET A 1 127 ? 5.780 18.797 3.420 1.00 79.62 127 MET A CA 1
ATOM 1040 C C . MET A 1 127 ? 4.850 17.648 3.011 1.00 79.62 127 MET A C 1
ATOM 1042 O O . MET A 1 127 ? 4.924 17.165 1.884 1.00 79.62 127 MET A O 1
ATOM 1046 N N . ALA A 1 128 ? 3.929 17.242 3.887 1.00 74.50 128 ALA A N 1
ATOM 1047 C CA . ALA A 1 128 ? 2.919 16.245 3.561 1.00 74.50 128 ALA A CA 1
ATOM 1048 C C . ALA A 1 128 ? 1.978 16.733 2.453 1.00 74.50 128 ALA A C 1
ATOM 1050 O O . ALA A 1 128 ? 1.631 15.961 1.562 1.00 74.50 128 ALA A O 1
ATOM 1051 N N . GLU A 1 129 ? 1.570 18.001 2.490 1.00 73.19 129 GLU A N 1
ATOM 1052 C CA . GLU A 1 129 ? 0.791 18.617 1.418 1.00 73.19 129 GLU A CA 1
ATOM 1053 C C . GLU A 1 129 ? 1.557 18.616 0.091 1.00 73.19 129 GLU A C 1
ATOM 1055 O O . GLU A 1 129 ? 1.020 18.131 -0.905 1.00 73.19 129 GLU A O 1
ATOM 1060 N N . ARG A 1 130 ? 2.833 19.026 0.091 1.00 75.81 130 ARG A N 1
ATOM 1061 C CA . ARG A 1 130 ? 3.689 18.949 -1.105 1.00 75.81 130 ARG A CA 1
ATOM 1062 C C . ARG A 1 130 ? 3.774 17.530 -1.659 1.00 75.81 130 ARG A C 1
ATOM 1064 O O . ARG A 1 130 ? 3.501 17.321 -2.833 1.00 75.81 130 ARG A O 1
ATOM 1071 N N . TRP A 1 131 ? 4.057 16.535 -0.816 1.00 84.19 131 TRP A N 1
ATOM 1072 C CA . TRP A 1 131 ? 4.163 15.139 -1.261 1.00 84.19 131 TRP A CA 1
ATOM 1073 C C . TRP A 1 131 ? 2.842 14.564 -1.781 1.00 84.19 131 TRP A C 1
ATOM 1075 O O . TRP A 1 131 ? 2.855 13.607 -2.550 1.00 84.19 131 TRP A O 1
ATOM 1085 N N . ASN A 1 132 ? 1.703 15.104 -1.341 1.00 75.44 132 ASN A N 1
ATOM 1086 C CA . ASN A 1 132 ? 0.391 14.723 -1.859 1.00 75.44 132 ASN A CA 1
ATOM 1087 C C . ASN A 1 132 ? 0.080 15.341 -3.224 1.00 75.44 132 ASN A C 1
ATOM 1089 O O . ASN A 1 132 ? -0.719 14.760 -3.955 1.00 75.44 132 ASN A O 1
ATOM 1093 N N . ASN A 1 133 ? 0.653 16.507 -3.526 1.00 74.12 133 ASN A N 1
ATOM 1094 C CA . ASN A 1 133 ? 0.399 17.240 -4.764 1.00 74.12 133 ASN A CA 1
ATOM 1095 C C . ASN A 1 133 ? 1.406 16.886 -5.867 1.00 74.12 133 ASN A C 1
ATOM 1097 O O . ASN A 1 133 ? 1.033 16.846 -7.033 1.00 74.12 133 ASN A O 1
ATOM 1101 N N . GLU A 1 134 ? 2.661 16.629 -5.499 1.00 82.75 134 GLU A N 1
ATOM 1102 C CA . GLU A 1 134 ? 3.754 16.343 -6.432 1.00 82.75 134 GLU A CA 1
ATOM 1103 C C . GLU A 1 134 ? 4.114 14.853 -6.370 1.00 82.75 134 GLU A C 1
ATOM 1105 O O . GLU A 1 134 ? 3.576 14.045 -7.120 1.00 82.75 134 GLU A O 1
ATOM 1110 N N . ALA A 1 135 ? 4.994 14.475 -5.445 1.00 78.25 135 ALA A N 1
ATOM 1111 C CA . ALA A 1 135 ? 5.274 13.110 -5.015 1.00 78.25 135 ALA A CA 1
ATOM 1112 C C . ALA A 1 135 ? 6.195 13.169 -3.785 1.00 78.25 135 ALA A C 1
ATOM 1114 O O . ALA A 1 135 ? 6.793 14.204 -3.487 1.00 78.25 135 ALA A O 1
ATOM 1115 N N . ALA A 1 136 ? 6.349 12.056 -3.065 1.00 85.81 136 ALA A N 1
ATOM 1116 C CA . ALA A 1 136 ? 7.414 11.956 -2.064 1.00 85.81 136 ALA A CA 1
ATOM 1117 C C . ALA A 1 136 ? 8.800 11.874 -2.744 1.00 85.81 136 ALA A C 1
ATOM 1119 O O . ALA A 1 136 ? 8.878 11.475 -3.904 1.00 85.81 136 ALA A O 1
ATOM 1120 N N . PRO A 1 137 ? 9.902 12.182 -2.045 1.00 88.12 137 PRO A N 1
ATOM 1121 C CA . PRO A 1 137 ? 11.254 11.970 -2.554 1.00 88.12 137 PRO A CA 1
ATOM 1122 C C . PRO A 1 137 ? 11.510 10.513 -2.998 1.00 88.12 137 PRO A C 1
ATOM 1124 O O . PRO A 1 137 ? 10.904 9.597 -2.427 1.00 88.12 137 PRO A O 1
ATOM 1127 N N . PRO A 1 138 ? 12.387 10.266 -3.994 1.00 87.56 138 PRO A N 1
ATOM 1128 C CA . PRO A 1 138 ? 12.598 8.930 -4.567 1.00 87.56 138 PRO A CA 1
ATOM 1129 C C . PRO A 1 138 ? 13.006 7.849 -3.557 1.00 87.56 138 PRO A C 1
ATOM 1131 O O . PRO A 1 138 ? 12.497 6.733 -3.612 1.00 87.56 138 PRO A O 1
ATOM 1134 N N . ASP A 1 139 ? 13.862 8.175 -2.592 1.00 85.94 139 ASP A N 1
ATOM 1135 C CA . ASP A 1 139 ? 14.297 7.278 -1.515 1.00 85.94 139 ASP A CA 1
ATOM 1136 C C . ASP A 1 139 ? 13.126 6.849 -0.613 1.00 85.94 139 ASP A C 1
ATOM 1138 O O . ASP A 1 139 ? 12.989 5.679 -0.239 1.00 85.94 139 ASP A O 1
ATOM 1142 N N . ILE A 1 140 ? 12.217 7.783 -0.321 1.00 86.38 140 ILE A N 1
ATOM 1143 C CA . ILE A 1 140 ? 10.998 7.510 0.438 1.00 86.38 140 ILE A CA 1
ATOM 1144 C C . ILE A 1 140 ? 10.014 6.677 -0.386 1.00 86.38 140 ILE A C 1
ATOM 1146 O O . ILE A 1 140 ? 9.409 5.746 0.157 1.00 86.38 140 ILE A O 1
ATOM 1150 N N . GLN A 1 141 ? 9.862 6.966 -1.681 1.00 88.12 141 GLN A N 1
ATOM 1151 C CA . GLN A 1 141 ? 9.047 6.146 -2.581 1.00 88.12 141 GLN A CA 1
ATOM 1152 C C . GLN A 1 141 ? 9.574 4.708 -2.647 1.00 88.12 141 GLN A C 1
ATOM 1154 O O . GLN A 1 141 ? 8.791 3.773 -2.468 1.00 88.12 141 GLN A O 1
ATOM 1159 N N . ALA A 1 142 ? 10.887 4.529 -2.809 1.00 88.31 142 ALA A N 1
ATOM 1160 C CA . ALA A 1 142 ? 11.551 3.230 -2.852 1.00 88.31 142 ALA A CA 1
ATOM 1161 C C . ALA A 1 142 ? 11.316 2.420 -1.567 1.00 88.31 142 ALA A C 1
ATOM 1163 O O . ALA A 1 142 ? 10.930 1.247 -1.615 1.00 88.31 142 ALA A O 1
ATOM 1164 N N . GLU A 1 143 ? 11.478 3.051 -0.401 1.00 86.25 143 GLU A N 1
ATOM 1165 C CA . GLU A 1 143 ? 11.232 2.417 0.898 1.00 86.25 143 GLU A CA 1
ATOM 1166 C C . GLU A 1 143 ? 9.750 2.044 1.081 1.00 86.25 143 GLU A C 1
ATOM 1168 O O . GLU A 1 143 ? 9.426 0.962 1.585 1.00 86.25 143 GLU A O 1
ATOM 1173 N N . VAL A 1 144 ? 8.817 2.908 0.668 1.00 85.12 144 VAL A N 1
ATOM 1174 C CA . VAL A 1 144 ? 7.377 2.615 0.743 1.00 85.12 144 VAL A CA 1
ATOM 1175 C C . VAL A 1 144 ? 6.992 1.490 -0.215 1.00 85.12 144 VAL A C 1
ATOM 1177 O O . VAL A 1 144 ? 6.281 0.578 0.209 1.00 85.12 144 VAL A O 1
ATOM 1180 N N . ALA A 1 145 ? 7.478 1.502 -1.456 1.00 87.00 145 ALA A N 1
ATOM 1181 C CA . ALA A 1 145 ? 7.240 0.440 -2.430 1.00 87.00 145 ALA A CA 1
ATOM 1182 C C . ALA A 1 145 ? 7.732 -0.912 -1.891 1.00 87.00 145 ALA A C 1
ATOM 1184 O O . ALA A 1 145 ? 6.966 -1.876 -1.833 1.00 87.00 145 ALA A O 1
ATOM 1185 N N . LYS A 1 146 ? 8.961 -0.947 -1.361 1.00 85.62 146 LYS A N 1
ATOM 1186 C CA . LYS A 1 146 ? 9.574 -2.139 -0.761 1.00 85.62 146 LYS A CA 1
ATOM 1187 C C . LYS A 1 146 ? 8.814 -2.671 0.455 1.00 85.62 146 LYS A C 1
ATOM 1189 O O . LYS A 1 146 ? 8.686 -3.883 0.618 1.00 85.62 146 LYS A O 1
ATOM 1194 N N . THR A 1 147 ? 8.353 -1.790 1.344 1.00 81.94 147 THR A N 1
ATOM 1195 C CA . THR A 1 147 ? 7.791 -2.201 2.646 1.00 81.94 147 THR A CA 1
ATOM 1196 C C . THR A 1 147 ? 6.273 -2.339 2.661 1.00 81.94 147 THR A C 1
ATOM 1198 O O . THR A 1 147 ? 5.751 -3.112 3.460 1.00 81.94 147 THR A O 1
ATOM 1201 N N . LYS A 1 148 ? 5.557 -1.579 1.827 1.00 83.31 148 LYS A N 1
ATOM 1202 C CA . LYS A 1 148 ? 4.090 -1.453 1.857 1.00 83.31 148 LYS A CA 1
ATOM 1203 C C . LYS A 1 148 ? 3.429 -1.611 0.490 1.00 83.31 148 LYS A C 1
ATOM 1205 O O . LYS A 1 148 ? 2.206 -1.715 0.456 1.00 83.31 148 LYS A O 1
ATOM 1210 N N . GLY A 1 149 ? 4.184 -1.626 -0.612 1.00 85.06 149 GLY A N 1
ATOM 1211 C CA . GLY A 1 149 ? 3.628 -1.683 -1.968 1.00 85.06 149 GLY A CA 1
ATOM 1212 C C . GLY A 1 149 ? 2.694 -2.877 -2.171 1.00 85.06 149 GLY A C 1
ATOM 1213 O O . GLY A 1 149 ? 1.543 -2.696 -2.559 1.00 85.06 149 GLY A O 1
ATOM 1214 N N . ALA A 1 150 ? 3.141 -4.082 -1.802 1.00 85.31 150 ALA A N 1
ATOM 1215 C CA . ALA A 1 150 ? 2.327 -5.296 -1.910 1.00 85.31 150 ALA A CA 1
ATOM 1216 C C . ALA A 1 150 ? 1.028 -5.218 -1.082 1.00 85.31 150 ALA A C 1
ATOM 1218 O O . ALA A 1 150 ? -0.036 -5.545 -1.597 1.00 85.31 150 ALA A O 1
ATOM 1219 N N . ASP A 1 151 ? 1.087 -4.719 0.158 1.00 83.62 151 ASP A N 1
ATOM 1220 C CA . ASP A 1 151 ? -0.095 -4.557 1.020 1.00 83.62 151 ASP A CA 1
ATOM 1221 C C . ASP A 1 151 ? -1.091 -3.533 0.445 1.00 83.62 151 ASP A C 1
ATOM 1223 O O . ASP A 1 151 ? -2.308 -3.689 0.569 1.00 83.62 151 ASP A O 1
ATOM 1227 N N . MET A 1 152 ? -0.586 -2.460 -0.175 1.00 86.06 152 MET A N 1
ATOM 1228 C CA . MET A 1 152 ? -1.425 -1.460 -0.841 1.00 86.06 152 MET A CA 1
ATOM 1229 C C . MET A 1 152 ? -2.157 -2.065 -2.041 1.00 86.06 152 MET A C 1
ATOM 1231 O O . MET A 1 152 ? -3.358 -1.842 -2.194 1.00 86.06 152 MET A O 1
ATOM 1235 N N . ILE A 1 153 ? -1.457 -2.864 -2.848 1.00 89.69 153 ILE A N 1
ATOM 1236 C CA . ILE A 1 153 ? -2.037 -3.549 -4.007 1.00 89.69 153 ILE A CA 1
ATOM 1237 C C . ILE A 1 153 ? -3.027 -4.634 -3.557 1.00 89.69 153 ILE A C 1
ATOM 1239 O O . ILE A 1 153 ? -4.124 -4.723 -4.107 1.00 89.69 153 ILE A O 1
ATOM 1243 N N . GLU A 1 154 ? -2.715 -5.416 -2.519 1.00 87.06 154 GLU A N 1
ATOM 1244 C CA . GLU A 1 154 ? -3.643 -6.401 -1.938 1.00 87.06 154 GLU A CA 1
ATOM 1245 C C . GLU A 1 154 ? -4.941 -5.720 -1.480 1.00 87.06 154 GLU A C 1
ATOM 1247 O O . GLU A 1 154 ? -6.040 -6.198 -1.770 1.00 87.06 154 GLU A O 1
ATOM 1252 N N . HIS A 1 155 ? -4.839 -4.563 -0.817 1.00 84.56 155 HIS A N 1
ATOM 1253 C CA . HIS A 1 155 ? -6.018 -3.817 -0.386 1.00 84.56 155 HIS A CA 1
ATOM 1254 C C . HIS A 1 155 ? -6.862 -3.337 -1.571 1.00 84.56 155 HIS A C 1
ATOM 1256 O O . HIS A 1 155 ? -8.070 -3.576 -1.574 1.00 84.56 155 HIS A O 1
ATOM 1262 N N . PHE A 1 156 ? -6.228 -2.726 -2.575 1.00 86.19 156 PHE A N 1
ATOM 1263 C CA . PHE A 1 156 ? -6.889 -2.270 -3.798 1.00 86.19 156 PHE A CA 1
ATOM 1264 C C . PHE A 1 156 ? -7.611 -3.420 -4.512 1.00 86.19 156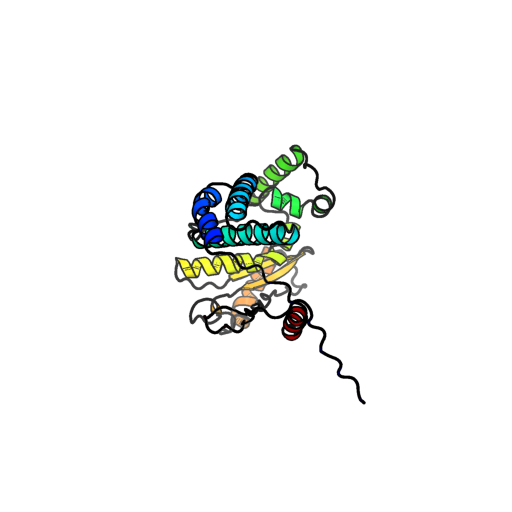 PHE A C 1
ATOM 1266 O O . PHE A 1 156 ? -8.816 -3.355 -4.739 1.00 86.19 156 PHE A O 1
ATOM 1273 N N . THR A 1 157 ? -6.903 -4.513 -4.799 1.00 90.06 157 THR A N 1
ATOM 1274 C CA . THR A 1 157 ? -7.474 -5.678 -5.496 1.00 90.06 157 THR A CA 1
ATOM 1275 C C . THR A 1 157 ? -8.612 -6.332 -4.705 1.00 90.06 157 THR A C 1
ATOM 1277 O O . THR A 1 157 ? -9.626 -6.718 -5.289 1.00 90.06 157 THR A O 1
ATOM 1280 N N . THR A 1 158 ? -8.509 -6.376 -3.370 1.00 86.00 158 THR A N 1
ATOM 1281 C CA . THR A 1 158 ? -9.588 -6.850 -2.487 1.00 86.00 158 THR A CA 1
ATOM 1282 C C . THR A 1 158 ? -10.849 -6.001 -2.602 1.00 86.00 158 THR A C 1
ATOM 1284 O O . THR A 1 158 ? -11.955 -6.545 -2.617 1.00 86.00 158 THR A O 1
ATOM 1287 N N . GLU A 1 159 ? -10.713 -4.675 -2.651 1.00 85.38 159 GLU A N 1
ATOM 1288 C CA . GLU A 1 159 ? -11.861 -3.775 -2.791 1.00 85.38 159 GLU A CA 1
ATOM 1289 C C . GLU A 1 159 ? -12.512 -3.908 -4.168 1.00 85.38 159 GLU A C 1
ATOM 1291 O O . GLU A 1 159 ? -13.732 -4.069 -4.239 1.00 85.38 159 GLU A O 1
ATOM 1296 N N . MET A 1 160 ? -11.712 -3.955 -5.238 1.00 87.81 160 MET A N 1
ATOM 1297 C CA . MET A 1 160 ? -12.205 -4.160 -6.605 1.00 87.81 160 MET A CA 1
ATOM 1298 C C . MET A 1 160 ? -13.023 -5.451 -6.732 1.00 87.81 160 MET A C 1
ATOM 1300 O O . MET A 1 160 ? -14.096 -5.451 -7.340 1.00 87.81 160 MET A O 1
ATOM 1304 N N . PHE A 1 161 ? -12.583 -6.537 -6.091 1.00 87.38 161 PHE A N 1
ATOM 1305 C CA . PHE A 1 161 ? -13.357 -7.774 -6.071 1.00 87.38 161 PHE A CA 1
ATOM 1306 C C . PHE A 1 161 ? -14.635 -7.651 -5.234 1.00 87.38 161 PHE A C 1
ATOM 1308 O O . PHE A 1 161 ? -15.721 -7.973 -5.708 1.00 87.38 161 PHE A O 1
ATOM 1315 N N . LYS A 1 162 ? -14.538 -7.184 -3.984 1.00 83.62 162 LYS A N 1
ATOM 1316 C CA . LYS A 1 162 ? -15.693 -7.163 -3.069 1.00 83.62 162 LYS A CA 1
ATOM 1317 C C . LYS A 1 162 ? -16.798 -6.211 -3.508 1.00 83.62 162 LYS A C 1
ATOM 1319 O O . LYS A 1 162 ? -17.962 -6.489 -3.237 1.00 83.62 162 LYS A O 1
ATOM 1324 N N . MET A 1 163 ? -16.436 -5.087 -4.117 1.00 76.19 163 MET A N 1
ATOM 1325 C CA . MET A 1 163 ? -17.396 -4.055 -4.502 1.00 76.19 163 MET A CA 1
ATOM 1326 C C . MET A 1 163 ? -17.890 -4.215 -5.937 1.00 76.19 163 MET A C 1
ATOM 1328 O O . MET A 1 163 ? -19.056 -3.937 -6.194 1.00 76.19 163 MET A O 1
ATOM 1332 N N . ALA A 1 164 ? -17.026 -4.652 -6.856 1.00 84.50 164 ALA A N 1
ATOM 1333 C CA . ALA A 1 164 ? -17.334 -4.681 -8.286 1.00 84.50 164 ALA A CA 1
ATOM 1334 C C . ALA A 1 164 ? -17.213 -6.077 -8.921 1.00 84.50 164 ALA A C 1
ATOM 1336 O O . ALA A 1 164 ? -17.386 -6.217 -10.128 1.00 84.50 164 ALA A O 1
ATOM 1337 N N . GLY A 1 165 ? -16.891 -7.120 -8.148 1.00 84.69 165 GLY A N 1
ATOM 1338 C CA . GLY A 1 165 ? -16.682 -8.473 -8.674 1.00 84.69 165 GLY A CA 1
ATOM 1339 C C . GLY A 1 165 ? -15.452 -8.605 -9.579 1.00 84.69 165 GLY A C 1
ATOM 1340 O O . GLY A 1 165 ? -15.292 -9.625 -10.249 1.00 84.69 165 GLY A O 1
ATOM 1341 N N . MET A 1 166 ? -14.579 -7.593 -9.617 1.00 92.12 166 MET A N 1
ATOM 1342 C CA . MET A 1 166 ? -13.448 -7.541 -10.539 1.00 92.12 166 MET A CA 1
ATOM 1343 C C . MET A 1 166 ? -12.267 -8.359 -10.026 1.00 92.12 166 MET A C 1
ATOM 1345 O O . MET A 1 166 ? -11.854 -8.245 -8.872 1.00 92.12 166 MET A O 1
ATOM 1349 N N . ARG A 1 167 ? -11.684 -9.156 -10.920 1.00 92.50 167 ARG A N 1
ATOM 1350 C CA . ARG A 1 167 ? -10.395 -9.818 -10.706 1.00 92.50 167 ARG A CA 1
ATOM 1351 C C . ARG A 1 167 ? -9.298 -8.953 -11.295 1.00 92.50 167 ARG A C 1
ATOM 1353 O O . ARG A 1 167 ? -9.432 -8.479 -12.418 1.00 92.50 167 ARG A O 1
ATOM 1360 N N . VAL A 1 168 ? -8.235 -8.737 -10.531 1.00 92.81 168 VAL A N 1
ATOM 1361 C CA . VAL A 1 168 ? -7.178 -7.786 -10.884 1.00 92.81 168 VAL A CA 1
ATOM 1362 C C . VAL A 1 168 ? -5.822 -8.463 -10.727 1.00 92.81 168 VAL A C 1
ATOM 1364 O O . VAL A 1 168 ? -5.583 -9.168 -9.748 1.00 92.81 168 VAL A O 1
ATOM 1367 N N . CYS A 1 169 ? -4.952 -8.249 -11.707 1.00 92.00 169 CYS A N 1
ATOM 1368 C CA . CYS A 1 169 ? -3.530 -8.565 -11.669 1.00 92.00 169 CYS A CA 1
ATOM 1369 C C . CYS A 1 169 ? -2.781 -7.254 -11.921 1.00 92.00 169 CYS A C 1
ATOM 1371 O O . CYS A 1 169 ? -3.195 -6.483 -12.785 1.00 92.00 169 CYS A O 1
ATOM 1373 N N . VAL A 1 170 ? -1.731 -6.974 -11.151 1.00 92.38 170 VAL A N 1
ATOM 1374 C CA . VAL A 1 170 ? -1.001 -5.700 -11.221 1.00 92.38 170 VAL A CA 1
ATOM 1375 C C . VAL A 1 170 ? 0.465 -5.961 -11.524 1.00 92.38 170 VAL A C 1
ATOM 1377 O O . VAL A 1 170 ? 1.122 -6.710 -10.801 1.00 92.38 170 VAL A O 1
ATOM 1380 N N . LEU A 1 171 ? 0.975 -5.297 -12.559 1.00 92.06 171 LEU A N 1
ATOM 1381 C CA . LEU A 1 171 ? 2.405 -5.149 -12.806 1.00 92.06 171 LEU A CA 1
ATOM 1382 C C . LEU A 1 171 ? 2.859 -3.803 -12.248 1.00 92.06 171 LEU A C 1
ATOM 1384 O O . LEU A 1 171 ? 2.140 -2.808 -12.315 1.00 92.06 171 LEU A O 1
ATOM 1388 N N . SER A 1 172 ? 4.029 -3.794 -11.630 1.00 92.50 172 SER A N 1
ATOM 1389 C CA . SER A 1 172 ? 4.594 -2.625 -10.965 1.00 92.50 172 SER A CA 1
ATOM 1390 C C . SER A 1 172 ? 6.079 -2.528 -11.272 1.00 92.50 172 SER A C 1
ATOM 1392 O O . SER A 1 172 ? 6.745 -3.552 -11.421 1.00 92.50 172 SER A O 1
ATOM 1394 N N . ALA A 1 173 ? 6.577 -1.300 -11.362 1.00 93.44 173 ALA A N 1
ATOM 1395 C CA . ALA A 1 173 ? 7.983 -0.991 -11.562 1.00 93.44 173 ALA A CA 1
ATOM 1396 C C . ALA A 1 173 ? 8.357 0.221 -10.699 1.00 93.44 173 ALA A C 1
ATOM 1398 O O . ALA A 1 173 ? 7.548 1.140 -10.546 1.00 93.44 173 ALA A O 1
ATOM 1399 N N . TRP A 1 174 ? 9.537 0.202 -10.082 1.00 93.00 174 TRP A N 1
ATOM 1400 C CA . TRP A 1 174 ? 10.065 1.321 -9.296 1.00 93.00 174 TRP A CA 1
ATOM 1401 C C . TRP A 1 174 ? 11.592 1.257 -9.212 1.00 93.00 174 TRP A C 1
ATOM 1403 O O . TRP A 1 174 ? 12.174 0.191 -9.392 1.00 93.00 174 TRP A O 1
ATOM 1413 N N . LYS A 1 175 ? 12.247 2.376 -8.885 1.00 90.75 175 LYS A N 1
ATOM 1414 C CA . LYS A 1 175 ? 13.672 2.376 -8.521 1.00 90.75 175 LYS A CA 1
ATOM 1415 C C . LYS A 1 175 ? 13.851 2.104 -7.038 1.00 90.75 175 LYS A C 1
ATOM 1417 O O . LYS A 1 175 ? 13.130 2.668 -6.213 1.00 90.75 175 LYS A O 1
ATOM 1422 N N . ASP A 1 176 ? 14.804 1.249 -6.686 1.00 87.81 176 ASP A N 1
ATOM 1423 C CA . ASP A 1 176 ? 15.216 1.096 -5.296 1.00 87.81 176 ASP A CA 1
ATOM 1424 C C . ASP A 1 176 ? 16.064 2.290 -4.811 1.00 87.81 176 ASP A C 1
ATOM 1426 O O . ASP A 1 176 ? 16.326 3.241 -5.548 1.00 87.81 176 ASP A O 1
ATOM 1430 N N . GLY A 1 177 ? 16.487 2.257 -3.543 1.00 81.75 177 GLY A N 1
ATOM 1431 C CA . GLY A 1 177 ? 17.289 3.336 -2.952 1.00 81.75 177 GLY A CA 1
ATOM 1432 C C . GLY A 1 177 ? 18.673 3.530 -3.587 1.00 81.75 177 GLY A C 1
ATOM 1433 O O . GLY A 1 177 ? 19.295 4.557 -3.341 1.00 81.75 177 GLY A O 1
ATOM 1434 N N . ASN A 1 178 ? 19.135 2.576 -4.399 1.00 84.44 178 ASN A N 1
ATOM 1435 C CA . ASN A 1 178 ? 20.397 2.635 -5.133 1.00 84.44 178 ASN A CA 1
ATOM 1436 C C . ASN A 1 178 ? 20.190 2.999 -6.612 1.00 84.44 178 ASN A C 1
ATOM 1438 O O . ASN A 1 178 ? 21.154 3.054 -7.366 1.00 84.44 178 ASN A O 1
ATOM 1442 N N . GLY A 1 179 ? 18.944 3.242 -7.035 1.00 83.75 179 GLY A N 1
ATOM 1443 C CA . GLY A 1 179 ? 18.600 3.549 -8.420 1.00 83.75 179 GLY A CA 1
ATOM 1444 C C . GLY A 1 179 ? 18.362 2.323 -9.303 1.00 83.75 179 GLY A C 1
ATOM 1445 O O . GLY A 1 179 ? 18.037 2.508 -10.477 1.00 83.75 179 GLY A O 1
ATOM 1446 N N . LYS A 1 180 ? 18.450 1.103 -8.755 1.00 88.81 180 LYS A N 1
ATOM 1447 C CA . LYS A 1 180 ? 18.236 -0.139 -9.502 1.00 88.81 180 LYS A CA 1
ATOM 1448 C C . LYS A 1 180 ? 16.758 -0.323 -9.840 1.00 88.81 180 LYS A C 1
ATOM 1450 O O . LYS A 1 180 ? 15.891 -0.112 -8.986 1.00 88.81 180 LYS A O 1
ATOM 1455 N N . LEU A 1 181 ? 16.468 -0.772 -11.063 1.00 90.62 181 LEU A N 1
ATOM 1456 C CA . LEU A 1 181 ? 15.109 -1.097 -11.491 1.00 90.62 181 LEU A CA 1
ATOM 1457 C C . LEU A 1 181 ? 14.581 -2.355 -10.789 1.00 90.62 181 LEU A C 1
ATOM 1459 O O . LEU A 1 181 ? 15.155 -3.446 -10.861 1.00 90.62 181 LEU A O 1
ATOM 1463 N N . MET A 1 182 ? 13.435 -2.192 -10.139 1.00 92.00 182 MET A N 1
ATOM 1464 C CA . MET A 1 182 ? 12.683 -3.243 -9.473 1.00 92.00 182 MET A CA 1
ATOM 1465 C C . MET A 1 182 ? 11.367 -3.458 -10.210 1.00 92.00 182 MET A C 1
ATOM 1467 O O . MET A 1 182 ? 10.655 -2.499 -10.505 1.00 92.00 182 MET A O 1
ATOM 1471 N N . LEU A 1 183 ? 11.011 -4.716 -10.441 1.00 90.88 183 LEU A N 1
ATOM 1472 C CA . LEU A 1 183 ? 9.753 -5.111 -11.073 1.00 90.88 183 LEU A CA 1
ATOM 1473 C C . LEU A 1 183 ? 8.945 -5.967 -10.104 1.00 90.88 183 LEU A C 1
ATOM 1475 O O . LEU A 1 183 ? 9.506 -6.737 -9.331 1.00 90.88 183 LEU A O 1
ATOM 1479 N N . GLY A 1 184 ? 7.621 -5.875 -10.136 1.00 87.12 184 GLY A N 1
ATOM 1480 C CA . GLY A 1 184 ? 6.754 -6.686 -9.289 1.00 87.12 184 GLY A CA 1
ATOM 1481 C C . GLY A 1 184 ? 5.480 -7.103 -10.001 1.00 87.12 184 GLY A C 1
ATOM 1482 O O . GLY A 1 184 ? 4.752 -6.251 -10.504 1.00 87.12 184 GLY A O 1
ATOM 1483 N N . GLY A 1 185 ? 5.198 -8.405 -9.989 1.00 89.88 185 GLY A N 1
ATOM 1484 C CA . GLY A 1 185 ? 3.923 -8.982 -10.408 1.00 89.88 185 GLY A CA 1
ATOM 1485 C C . GLY A 1 185 ? 3.093 -9.367 -9.188 1.00 89.88 185 GLY A C 1
ATOM 1486 O O . GLY A 1 185 ? 3.544 -10.143 -8.342 1.00 89.88 185 GLY A O 1
ATOM 1487 N N . HIS A 1 186 ? 1.883 -8.819 -9.090 1.00 90.31 186 HIS A N 1
ATOM 1488 C CA . HIS A 1 186 ? 0.996 -8.996 -7.942 1.00 90.31 186 HIS A CA 1
ATOM 1489 C C . HIS A 1 186 ? -0.341 -9.571 -8.383 1.00 90.31 186 HIS A C 1
ATOM 1491 O O . HIS A 1 186 ? -1.087 -8.959 -9.149 1.00 90.31 186 HIS A O 1
ATOM 1497 N N . ASP A 1 187 ? -0.662 -10.740 -7.846 1.00 92.06 187 ASP A N 1
ATOM 1498 C CA . ASP A 1 187 ? -1.902 -11.445 -8.130 1.00 92.06 187 ASP A CA 1
ATOM 1499 C C . ASP A 1 187 ? -2.446 -12.081 -6.853 1.00 92.06 187 ASP A C 1
ATOM 1501 O O . ASP A 1 187 ? -1.865 -13.010 -6.288 1.00 92.06 187 ASP A O 1
ATOM 1505 N N . PHE A 1 188 ? -3.587 -11.560 -6.411 1.00 91.69 188 PHE A N 1
ATOM 1506 C CA . PHE A 1 188 ? -4.272 -11.987 -5.195 1.00 91.69 188 PHE A CA 1
ATOM 1507 C C . PHE A 1 188 ? -5.574 -12.741 -5.496 1.00 91.69 188 PHE A C 1
ATOM 1509 O O . PHE A 1 188 ? -6.364 -12.997 -4.591 1.00 91.69 188 PHE A O 1
ATOM 1516 N N . ASN A 1 189 ? -5.818 -13.137 -6.753 1.00 92.62 189 ASN A N 1
ATOM 1517 C CA . ASN A 1 189 ? -7.111 -13.690 -7.171 1.00 92.62 189 ASN A CA 1
ATOM 1518 C C . ASN A 1 189 ? -7.478 -15.020 -6.498 1.00 92.62 189 ASN A C 1
ATOM 1520 O O . ASN A 1 189 ? -8.668 -15.315 -6.362 1.00 92.62 189 ASN A O 1
ATOM 1524 N N . GLU A 1 190 ? -6.489 -15.792 -6.040 1.00 92.25 190 GLU A N 1
ATOM 1525 C CA . GLU A 1 190 ? -6.697 -17.021 -5.255 1.00 92.25 190 GLU A CA 1
ATOM 1526 C C . GLU A 1 190 ? -7.345 -16.765 -3.893 1.00 92.25 190 GLU A C 1
ATOM 1528 O O . GLU A 1 190 ? -7.942 -17.667 -3.317 1.00 92.25 190 GLU A O 1
ATOM 1533 N N . GLN A 1 191 ? -7.264 -15.539 -3.373 1.00 88.94 191 GLN A N 1
ATOM 1534 C CA . GLN A 1 191 ? -7.899 -15.183 -2.105 1.00 88.94 191 GLN A CA 1
ATOM 1535 C C . GLN A 1 191 ? -9.418 -14.982 -2.240 1.00 88.94 191 GLN A C 1
ATOM 1537 O O . GLN A 1 191 ? -10.118 -14.824 -1.238 1.00 88.94 191 GLN A O 1
ATOM 1542 N N . PHE A 1 192 ? -9.942 -14.953 -3.470 1.00 86.38 192 PHE A N 1
ATOM 1543 C CA . PHE A 1 192 ? -11.310 -14.538 -3.764 1.00 86.38 192 PHE A CA 1
ATOM 1544 C C . PHE A 1 192 ? -12.139 -15.673 -4.377 1.00 86.38 192 PHE A C 1
ATOM 1546 O O . PHE A 1 192 ? -12.103 -15.916 -5.591 1.00 86.38 192 PHE A O 1
ATOM 1553 N N . GLY A 1 193 ? -12.945 -16.330 -3.535 1.00 81.56 193 GLY A N 1
ATOM 1554 C CA . GLY A 1 193 ? -13.840 -17.422 -3.933 1.00 81.56 193 GLY A CA 1
ATOM 1555 C C . GLY A 1 193 ? -13.076 -18.582 -4.574 1.00 81.56 193 GLY A C 1
ATOM 1556 O O . GLY A 1 193 ? -11.992 -18.932 -4.127 1.00 81.56 193 GLY A O 1
ATOM 1557 N N . ASN A 1 194 ? -13.600 -19.127 -5.674 1.00 86.69 194 ASN A N 1
ATOM 1558 C CA . ASN A 1 194 ? -12.935 -20.187 -6.449 1.00 86.69 194 ASN A CA 1
ATOM 1559 C C . ASN A 1 194 ? -11.937 -19.627 -7.482 1.00 86.69 194 ASN A C 1
ATOM 1561 O O . ASN A 1 194 ? -11.772 -20.176 -8.573 1.00 86.69 194 ASN A O 1
ATOM 1565 N N . GLY A 1 195 ? -11.338 -18.473 -7.186 1.00 86.88 195 GLY A N 1
ATOM 1566 C CA . GLY A 1 195 ? -10.399 -17.809 -8.077 1.00 86.88 195 GLY A CA 1
ATOM 1567 C C . GLY A 1 195 ? -9.115 -18.602 -8.259 1.00 86.88 195 GLY A C 1
ATOM 1568 O O . GLY A 1 195 ? -8.584 -19.163 -7.308 1.00 86.88 195 GLY A O 1
ATOM 1569 N N . LYS A 1 196 ? -8.593 -18.614 -9.485 1.00 91.62 196 LYS A N 1
ATOM 1570 C CA . LYS A 1 196 ? -7.250 -19.116 -9.783 1.00 91.62 196 LYS A CA 1
ATOM 1571 C C . LYS A 1 196 ? -6.323 -17.932 -10.018 1.00 91.62 196 LYS A C 1
ATOM 1573 O O . LYS A 1 196 ? -6.756 -16.926 -10.582 1.00 91.62 196 LYS A O 1
ATOM 1578 N N . SER A 1 197 ? -5.065 -18.057 -9.607 1.00 90.50 197 SER A N 1
ATOM 1579 C CA . SER A 1 197 ? -4.046 -17.058 -9.929 1.00 90.50 197 SER A CA 1
ATOM 1580 C C . SER A 1 197 ? -3.817 -17.039 -11.440 1.00 90.50 197 SER A C 1
ATOM 1582 O O . SER A 1 197 ? -3.529 -18.075 -12.036 1.00 90.50 197 SER A O 1
ATOM 1584 N N . PHE A 1 198 ? -3.921 -15.867 -12.056 1.00 90.38 198 PHE A N 1
ATOM 1585 C CA . PHE A 1 198 ? -3.483 -15.624 -13.425 1.00 90.38 198 PHE A CA 1
ATOM 1586 C C . PHE A 1 198 ? -1.985 -15.921 -13.573 1.00 90.38 198 PHE A C 1
ATOM 1588 O O . PHE A 1 198 ? -1.608 -16.729 -14.417 1.00 90.38 198 PHE A O 1
ATOM 1595 N N . ILE A 1 199 ? -1.161 -15.368 -12.675 1.00 88.38 199 ILE A N 1
ATOM 1596 C CA . ILE A 1 199 ? 0.306 -15.482 -12.705 1.00 88.38 199 ILE A CA 1
ATOM 1597 C C . ILE A 1 199 ? 0.790 -16.937 -12.617 1.00 88.38 199 ILE A C 1
ATOM 1599 O O . ILE A 1 199 ? 1.822 -17.281 -13.183 1.00 88.38 199 ILE A O 1
ATOM 1603 N N . LYS A 1 200 ? 0.063 -17.810 -11.908 1.00 88.19 200 LYS A N 1
ATOM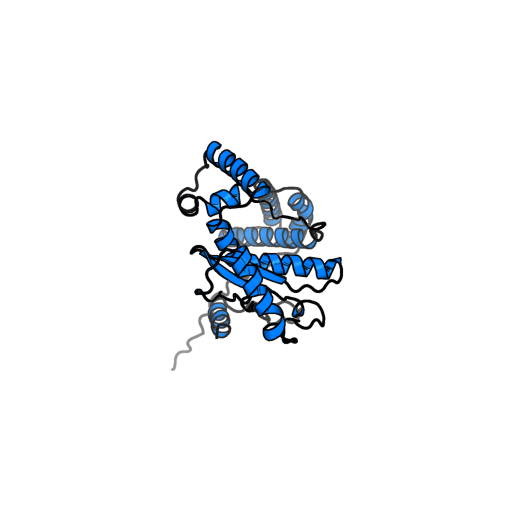 1604 C CA . LYS A 1 200 ? 0.434 -19.230 -11.770 1.00 88.19 200 LYS A CA 1
ATOM 1605 C C . LYS A 1 200 ? -0.184 -20.148 -12.816 1.00 88.19 200 LYS A C 1
ATOM 1607 O O . LYS A 1 200 ? 0.270 -21.278 -12.956 1.00 88.19 200 LYS A O 1
ATOM 1612 N N . THR A 1 201 ? -1.262 -19.729 -13.476 1.00 88.25 201 THR A N 1
ATOM 1613 C CA . THR A 1 201 ? -1.998 -20.602 -14.411 1.00 88.25 201 THR A CA 1
ATOM 1614 C C . THR A 1 201 ? -1.760 -20.271 -15.872 1.00 88.25 201 THR A C 1
ATOM 1616 O O . THR A 1 201 ? -2.183 -21.037 -16.738 1.00 88.25 201 THR A O 1
ATOM 1619 N N . ARG A 1 202 ? -1.111 -19.144 -16.162 1.00 87.62 202 ARG A N 1
ATOM 1620 C CA . ARG A 1 202 ? -0.816 -18.685 -17.516 1.00 87.62 202 ARG A CA 1
ATOM 1621 C C . ARG A 1 202 ? 0.674 -18.454 -17.670 1.00 87.62 202 ARG A C 1
ATOM 1623 O O . ARG A 1 202 ? 1.340 -18.059 -16.719 1.00 87.62 202 ARG A O 1
ATOM 1630 N N . ASP A 1 203 ? 1.162 -18.674 -18.881 1.00 83.94 203 ASP A N 1
ATOM 1631 C CA . ASP A 1 203 ? 2.525 -18.328 -19.268 1.00 83.94 203 ASP A CA 1
ATOM 1632 C C . ASP A 1 203 ? 2.609 -16.828 -19.572 1.00 83.94 203 ASP A C 1
ATOM 1634 O O . ASP A 1 203 ? 2.637 -16.388 -20.713 1.00 83.94 203 ASP A O 1
ATOM 1638 N N . TRP A 1 204 ? 2.495 -16.018 -18.525 1.00 83.69 204 TRP A N 1
ATOM 1639 C CA . TRP A 1 204 ? 2.553 -14.561 -18.638 1.00 83.69 204 TRP A CA 1
ATOM 1640 C C . TRP A 1 204 ? 3.996 -14.043 -18.568 1.00 83.69 204 TRP A C 1
ATOM 1642 O O . TRP A 1 204 ? 4.273 -12.961 -19.077 1.00 83.69 204 TRP A O 1
ATOM 1652 N N . ASP A 1 205 ? 4.901 -14.817 -17.964 1.00 82.00 205 ASP A N 1
ATOM 1653 C CA . ASP A 1 205 ? 6.320 -14.481 -17.815 1.00 82.00 205 ASP A CA 1
ATOM 1654 C C . ASP A 1 205 ? 7.010 -14.478 -19.188 1.00 82.00 205 ASP A C 1
ATOM 1656 O O . ASP A 1 205 ? 7.745 -13.555 -19.503 1.00 82.00 205 ASP A O 1
ATOM 1660 N N . GLY A 1 206 ? 6.697 -15.434 -20.070 1.00 82.56 206 GLY A N 1
ATOM 1661 C CA . GLY A 1 206 ? 7.241 -15.440 -21.432 1.00 82.56 206 GLY A CA 1
ATOM 1662 C C . GLY A 1 206 ? 6.599 -14.429 -22.390 1.00 82.56 206 GLY A C 1
ATOM 1663 O O . GLY A 1 206 ? 7.194 -14.104 -23.413 1.00 82.56 206 GLY A O 1
ATOM 1664 N N . ILE A 1 207 ? 5.389 -13.942 -22.088 1.00 85.12 207 ILE A N 1
ATOM 1665 C CA . ILE A 1 207 ? 4.580 -13.149 -23.034 1.00 85.12 207 ILE A CA 1
ATOM 1666 C C . ILE A 1 207 ? 4.558 -11.661 -22.676 1.00 85.12 207 ILE A C 1
ATOM 1668 O O . ILE A 1 207 ? 4.700 -10.818 -23.552 1.00 85.12 207 ILE A O 1
ATOM 1672 N N . ILE A 1 208 ? 4.332 -11.326 -21.405 1.00 86.56 208 ILE A N 1
ATOM 1673 C CA . ILE A 1 208 ? 4.066 -9.947 -20.967 1.00 86.56 208 ILE A CA 1
ATOM 1674 C C . ILE A 1 208 ? 5.309 -9.319 -20.335 1.00 86.56 208 ILE A C 1
ATOM 1676 O O . ILE A 1 208 ? 5.514 -8.113 -20.452 1.00 86.56 208 ILE A O 1
ATOM 1680 N N . MET A 1 209 ? 6.141 -10.112 -19.653 1.00 86.25 209 MET A N 1
ATOM 1681 C CA . MET A 1 209 ? 7.300 -9.562 -18.950 1.00 86.25 209 MET A CA 1
ATOM 1682 C C . MET A 1 209 ? 8.371 -8.952 -19.855 1.00 86.25 209 MET A C 1
ATOM 1684 O O . MET A 1 209 ? 8.896 -7.930 -19.428 1.00 86.25 209 MET A O 1
ATOM 1688 N N . PRO A 1 210 ? 8.694 -9.474 -21.057 1.00 89.19 210 PRO A N 1
ATOM 1689 C CA . PRO A 1 210 ? 9.690 -8.838 -21.922 1.00 89.19 210 PRO A CA 1
ATOM 1690 C C . PRO A 1 210 ? 9.307 -7.396 -22.276 1.00 89.19 210 PRO A C 1
ATOM 1692 O O . PRO A 1 210 ? 10.067 -6.475 -21.995 1.00 89.19 210 PRO A O 1
ATOM 1695 N N . GLU A 1 211 ? 8.075 -7.199 -22.750 1.00 90.94 211 GLU A N 1
ATOM 1696 C CA . GLU A 1 211 ? 7.516 -5.876 -23.059 1.00 90.94 211 GLU A CA 1
ATOM 1697 C C . GLU A 1 211 ? 7.470 -4.973 -21.816 1.00 90.94 211 GLU A C 1
ATOM 1699 O O . GLU A 1 211 ? 7.785 -3.787 -21.866 1.00 90.94 211 GLU A O 1
ATOM 1704 N N . TRP A 1 212 ? 7.091 -5.531 -20.658 1.00 91.56 212 TRP A N 1
ATOM 1705 C CA . TRP A 1 212 ? 7.035 -4.766 -19.412 1.00 91.56 212 TRP A CA 1
ATOM 1706 C C . TRP A 1 212 ? 8.420 -4.333 -18.917 1.00 91.56 212 TRP A C 1
ATOM 1708 O O . TRP A 1 212 ? 8.558 -3.236 -18.376 1.00 91.56 212 TRP A O 1
ATOM 1718 N N . VAL A 1 213 ? 9.431 -5.190 -19.075 1.00 90.00 213 VAL A N 1
ATOM 1719 C CA . VAL A 1 213 ? 10.828 -4.896 -18.737 1.00 90.00 213 VAL A CA 1
ATOM 1720 C C . VAL A 1 213 ? 11.351 -3.775 -19.623 1.00 90.00 213 VAL A C 1
ATOM 1722 O O . VAL A 1 213 ? 11.905 -2.820 -19.086 1.00 90.00 213 VAL A O 1
ATOM 1725 N N . GLU A 1 214 ? 11.139 -3.873 -20.935 1.00 90.62 214 GLU A N 1
ATOM 1726 C CA . GLU A 1 214 ? 11.564 -2.868 -21.914 1.00 90.62 214 GLU A CA 1
ATOM 1727 C C . GLU A 1 214 ? 10.920 -1.511 -21.613 1.00 90.62 214 GLU A C 1
ATOM 1729 O O . GLU A 1 214 ? 11.624 -0.542 -21.326 1.00 90.62 214 GLU A O 1
ATOM 1734 N N . TYR A 1 215 ? 9.587 -1.471 -21.506 1.00 93.25 215 TYR A N 1
ATOM 1735 C CA . TYR A 1 215 ? 8.859 -0.258 -21.137 1.00 93.25 215 TYR A CA 1
ATOM 1736 C C . TYR A 1 215 ? 9.364 0.344 -19.817 1.00 93.25 215 TYR A C 1
ATOM 1738 O O . TYR A 1 215 ? 9.611 1.546 -19.722 1.00 93.25 215 TYR A O 1
ATOM 1746 N N . ALA A 1 216 ? 9.529 -0.471 -18.770 1.00 92.31 216 ALA A N 1
ATOM 1747 C CA . ALA A 1 216 ? 10.017 0.022 -17.487 1.00 92.31 216 ALA A CA 1
ATOM 1748 C C . ALA A 1 216 ? 11.464 0.538 -17.583 1.00 92.31 216 ALA A C 1
ATOM 1750 O O . ALA A 1 216 ? 11.778 1.561 -16.977 1.00 92.31 216 ALA A O 1
ATOM 1751 N N . GLY A 1 217 ? 12.328 -0.125 -18.353 1.00 90.19 217 GLY A N 1
ATOM 1752 C CA . GLY A 1 217 ? 13.694 0.320 -18.628 1.00 90.19 217 GLY A CA 1
ATOM 1753 C C . GLY A 1 217 ? 13.727 1.718 -19.241 1.00 90.19 217 GLY A C 1
ATOM 1754 O O . GLY A 1 217 ? 14.393 2.605 -18.700 1.00 90.19 217 GLY A O 1
ATOM 1755 N N . GLU A 1 218 ? 12.916 1.946 -20.278 1.00 91.19 218 GLU A N 1
ATOM 1756 C CA . GLU A 1 218 ? 12.768 3.250 -20.932 1.00 91.19 218 GLU A CA 1
ATOM 1757 C C . GLU A 1 218 ? 12.258 4.325 -19.964 1.00 91.19 218 GLU A C 1
ATOM 1759 O O . GLU A 1 218 ? 12.859 5.392 -19.831 1.00 91.19 218 GLU A O 1
ATOM 1764 N N . GLN A 1 219 ? 11.168 4.047 -19.238 1.00 92.19 219 GLN A N 1
ATOM 1765 C CA . GLN A 1 219 ? 10.556 5.043 -18.349 1.00 92.19 219 GLN A CA 1
ATOM 1766 C C . GLN A 1 219 ? 11.459 5.425 -17.173 1.00 92.19 219 GLN A C 1
ATOM 1768 O O . GLN A 1 219 ? 11.385 6.546 -16.663 1.00 92.19 219 GLN A O 1
ATOM 1773 N N . PHE A 1 220 ? 12.308 4.502 -16.722 1.00 88.88 220 PHE A N 1
ATOM 1774 C CA . PHE A 1 220 ? 13.225 4.739 -15.616 1.00 88.88 220 PHE A CA 1
ATOM 1775 C C . PHE A 1 220 ? 14.642 5.116 -16.070 1.00 88.88 220 PHE A C 1
ATOM 1777 O O . PHE A 1 220 ? 15.466 5.405 -15.201 1.00 88.88 220 PHE A O 1
ATOM 1784 N N . ASN A 1 221 ? 14.922 5.220 -17.376 1.00 86.38 221 ASN A N 1
ATOM 1785 C CA . ASN A 1 221 ? 16.259 5.479 -17.926 1.00 86.38 221 ASN A CA 1
ATOM 1786 C C . ASN A 1 221 ? 17.316 4.558 -17.290 1.00 86.38 221 ASN A C 1
ATOM 1788 O O . ASN A 1 221 ? 18.268 5.031 -16.661 1.00 86.38 221 ASN A O 1
ATOM 1792 N N . CYS A 1 222 ? 17.073 3.251 -17.330 1.00 77.38 222 CYS A N 1
ATOM 1793 C CA . CYS A 1 222 ? 18.031 2.251 -16.869 1.00 77.38 222 CYS A CA 1
ATOM 1794 C C . CYS A 1 222 ? 18.836 1.731 -18.061 1.00 77.38 222 CYS A C 1
ATOM 1796 O O . CYS A 1 222 ? 18.252 1.419 -19.093 1.00 77.38 222 CYS A O 1
ATOM 1798 N N . ASP A 1 223 ? 20.158 1.641 -17.907 1.00 67.75 223 ASP A N 1
ATOM 1799 C CA . ASP A 1 223 ? 21.027 1.046 -18.922 1.00 67.75 223 ASP A CA 1
ATOM 1800 C C . ASP A 1 223 ? 20.752 -0.463 -19.032 1.00 67.75 223 ASP A C 1
ATOM 1802 O O . ASP A 1 223 ? 20.609 -1.145 -18.012 1.00 67.75 223 ASP A O 1
ATOM 1806 N N . ASP A 1 224 ? 20.778 -1.001 -20.256 1.00 58.53 224 ASP A N 1
ATOM 1807 C CA . ASP A 1 224 ? 20.538 -2.425 -20.567 1.00 58.53 224 ASP A CA 1
ATOM 1808 C C . ASP A 1 224 ? 21.491 -3.402 -19.841 1.00 58.53 224 ASP A C 1
ATOM 1810 O O . ASP A 1 224 ? 21.302 -4.618 -19.870 1.00 58.53 224 ASP A O 1
ATOM 1814 N N . ALA A 1 225 ? 22.543 -2.885 -19.199 1.00 55.28 225 ALA A N 1
ATOM 1815 C CA . ALA A 1 225 ? 23.556 -3.664 -18.496 1.00 55.28 225 ALA A CA 1
ATOM 1816 C C . ALA A 1 225 ? 23.121 -4.157 -17.101 1.00 55.28 225 ALA A C 1
ATOM 1818 O O . ALA A 1 225 ? 23.735 -5.089 -16.576 1.00 55.28 225 ALA A O 1
ATOM 1819 N N . GLU A 1 226 ? 22.097 -3.561 -16.479 1.00 62.47 226 GLU A N 1
ATOM 1820 C CA . GLU A 1 226 ? 21.613 -3.998 -15.164 1.00 62.47 226 GLU A CA 1
ATOM 1821 C C . GLU A 1 226 ? 20.350 -4.856 -15.276 1.00 62.47 226 GLU A C 1
ATOM 1823 O O . GLU A 1 226 ? 19.258 -4.354 -15.536 1.00 62.47 226 GLU A O 1
ATOM 1828 N N . GLU A 1 227 ? 20.472 -6.157 -14.983 1.00 68.88 227 GLU A N 1
ATOM 1829 C CA . GLU A 1 227 ? 19.300 -7.033 -14.941 1.00 68.88 227 GLU A CA 1
ATOM 1830 C C . GLU A 1 227 ? 18.295 -6.562 -13.865 1.00 68.88 227 GLU A C 1
ATOM 1832 O O . GLU A 1 227 ? 18.644 -6.467 -12.668 1.00 68.88 227 GLU A O 1
ATOM 1837 N N . PRO A 1 228 ? 17.031 -6.298 -14.255 1.00 75.62 228 PRO A N 1
ATOM 1838 C CA . PRO A 1 228 ? 16.012 -5.824 -13.337 1.00 75.62 228 PRO A CA 1
ATOM 1839 C C . PRO A 1 228 ? 15.696 -6.893 -12.297 1.00 75.62 228 PRO A C 1
ATOM 1841 O O . PRO A 1 228 ? 15.612 -8.090 -12.581 1.00 75.62 228 PRO A O 1
ATOM 1844 N N . GLN A 1 229 ? 15.475 -6.467 -11.055 1.00 78.25 229 GLN A N 1
ATOM 1845 C CA . GLN A 1 229 ? 15.166 -7.414 -9.993 1.00 78.25 229 GLN A CA 1
ATOM 1846 C C . GLN A 1 229 ? 13.658 -7.630 -9.874 1.00 78.25 229 GLN A C 1
ATOM 1848 O O . GLN A 1 229 ? 12.909 -6.736 -9.475 1.00 78.25 229 GLN A O 1
ATOM 1853 N N . MET A 1 230 ? 13.222 -8.864 -10.121 1.00 78.06 230 MET A N 1
ATOM 1854 C CA . MET A 1 230 ? 11.835 -9.255 -9.905 1.00 78.06 230 MET A CA 1
ATOM 1855 C C . MET A 1 230 ? 11.550 -9.522 -8.420 1.00 78.06 230 MET A C 1
ATOM 1857 O O . MET A 1 230 ? 12.091 -10.432 -7.789 1.00 78.06 230 MET A O 1
ATOM 1861 N N . VAL A 1 231 ? 10.642 -8.734 -7.855 1.00 73.44 231 VAL A N 1
ATOM 1862 C CA . VAL A 1 231 ? 10.123 -8.865 -6.499 1.00 73.44 231 VAL A CA 1
ATOM 1863 C C . VAL A 1 231 ? 8.798 -9.603 -6.559 1.00 73.44 231 VAL A C 1
ATOM 1865 O O . VAL A 1 231 ? 7.781 -9.087 -7.021 1.00 73.44 231 VAL A O 1
ATOM 1868 N N . ARG A 1 232 ? 8.794 -10.830 -6.044 1.00 65.38 232 ARG A N 1
ATOM 1869 C CA . ARG A 1 232 ? 7.564 -11.599 -5.853 1.00 65.38 232 ARG A CA 1
ATOM 1870 C C . ARG A 1 232 ? 7.000 -11.318 -4.468 1.00 65.38 232 ARG A C 1
ATOM 1872 O O . ARG A 1 232 ? 7.751 -11.175 -3.498 1.00 65.38 232 ARG A O 1
ATOM 1879 N N . SER A 1 233 ? 5.675 -11.256 -4.362 1.00 54.81 233 SER A N 1
ATOM 1880 C CA . SER A 1 233 ? 5.006 -11.136 -3.068 1.00 54.81 233 SER A CA 1
ATOM 1881 C C . SER A 1 233 ? 5.479 -12.278 -2.163 1.00 54.81 233 SER A C 1
ATOM 1883 O O . SER A 1 233 ? 5.413 -13.453 -2.536 1.00 54.81 233 SER A O 1
ATOM 1885 N N . LYS A 1 234 ? 5.983 -11.953 -0.967 1.00 51.97 234 LYS A N 1
ATOM 1886 C CA . LYS A 1 234 ? 6.332 -12.985 0.014 1.00 51.97 234 LYS A CA 1
ATOM 1887 C C . LYS A 1 234 ? 5.066 -13.774 0.328 1.00 51.97 234 LYS A C 1
ATOM 1889 O O . LYS A 1 234 ? 4.031 -13.172 0.614 1.00 51.97 234 LYS A O 1
ATOM 1894 N N . LYS A 1 235 ? 5.149 -15.109 0.290 1.00 45.69 235 LYS A N 1
ATOM 1895 C CA . LYS A 1 235 ? 4.051 -15.975 0.732 1.00 45.69 235 LYS A CA 1
ATOM 1896 C C . LYS A 1 235 ? 3.696 -15.542 2.148 1.00 45.69 235 LYS A C 1
ATOM 1898 O O . LYS A 1 235 ? 4.505 -15.676 3.067 1.00 45.69 235 LYS A O 1
ATOM 1903 N N . ARG A 1 236 ? 2.508 -14.966 2.319 1.00 43.88 236 ARG A N 1
ATOM 1904 C CA . ARG A 1 236 ? 1.999 -14.666 3.646 1.00 43.88 236 ARG A CA 1
ATOM 1905 C C . ARG A 1 236 ? 1.765 -16.019 4.293 1.00 43.88 236 ARG A C 1
ATOM 1907 O O . ARG A 1 236 ? 0.822 -16.716 3.933 1.00 43.88 236 ARG A O 1
ATOM 1914 N N . VAL A 1 237 ? 2.657 -16.413 5.198 1.00 44.59 237 VAL A N 1
ATOM 1915 C CA . VAL A 1 237 ? 2.373 -17.526 6.098 1.00 44.59 237 VAL A CA 1
ATOM 1916 C C . VAL A 1 237 ? 1.138 -17.078 6.856 1.00 44.59 237 VAL A C 1
ATOM 1918 O O . VAL A 1 237 ? 1.190 -16.136 7.656 1.00 44.59 237 VAL A O 1
ATOM 1921 N N . GLN A 1 238 ? -0.007 -17.664 6.509 1.00 42.41 238 GLN A N 1
ATOM 1922 C CA . GLN A 1 238 ? -1.198 -17.513 7.313 1.00 42.41 238 GLN A CA 1
ATOM 1923 C C . GLN A 1 238 ? -0.767 -17.993 8.686 1.00 42.41 238 GLN A C 1
ATOM 1925 O O . GLN A 1 238 ? -0.437 -19.165 8.845 1.00 42.41 238 GLN A O 1
ATOM 1930 N N . ARG A 1 239 ? -0.671 -17.072 9.655 1.00 42.03 239 ARG A N 1
ATOM 1931 C CA . ARG A 1 239 ? -0.528 -17.479 11.048 1.00 42.03 239 ARG A CA 1
ATOM 1932 C C . ARG A 1 239 ? -1.724 -18.375 11.282 1.00 42.03 239 ARG A C 1
ATOM 1934 O O . ARG A 1 239 ? -2.851 -17.871 11.271 1.00 42.03 239 ARG A O 1
ATOM 1941 N N . MET A 1 240 ? -1.481 -19.683 11.343 1.00 37.28 240 MET A N 1
ATOM 1942 C CA . MET A 1 240 ? -2.538 -20.636 11.602 1.00 37.28 240 MET A CA 1
ATOM 1943 C C . MET A 1 240 ? -3.213 -20.142 12.871 1.00 37.28 240 MET A C 1
ATOM 1945 O O . MET A 1 240 ? -2.539 -19.814 13.854 1.00 37.28 240 MET A O 1
ATOM 1949 N N . LEU A 1 241 ? -4.536 -19.976 12.814 1.00 42.12 241 LEU A N 1
ATOM 1950 C CA . LEU A 1 241 ? -5.280 -19.880 14.054 1.00 42.12 241 LEU A CA 1
ATOM 1951 C C . LEU A 1 241 ? -4.926 -21.161 14.791 1.00 42.12 241 LEU A C 1
ATOM 1953 O O . LEU A 1 241 ? -5.245 -22.242 14.303 1.00 42.12 241 LEU A O 1
ATOM 1957 N N . ILE A 1 242 ? -4.214 -21.030 15.906 1.00 53.78 242 ILE A N 1
ATOM 1958 C CA . ILE A 1 242 ? -4.011 -22.142 16.822 1.00 53.78 242 ILE A CA 1
ATOM 1959 C C . ILE A 1 242 ? -5.420 -22.652 17.121 1.00 53.78 242 ILE A C 1
ATOM 1961 O O . ILE A 1 242 ? -6.241 -21.901 17.656 1.00 53.78 242 ILE A O 1
ATOM 1965 N N . GLN A 1 243 ? -5.729 -23.868 16.669 1.00 44.25 243 GLN A N 1
ATOM 1966 C CA . GLN A 1 243 ? -6.976 -24.520 17.030 1.00 44.25 243 GLN A CA 1
ATOM 1967 C C . GLN A 1 243 ? -6.844 -24.878 18.500 1.00 44.25 243 GLN A C 1
ATOM 1969 O O . GLN A 1 243 ? -5.994 -25.669 18.896 1.00 44.25 243 GLN A O 1
ATOM 1974 N N . LEU A 1 244 ? -7.620 -24.175 19.307 1.00 53.16 244 LEU A N 1
ATOM 1975 C CA . LEU A 1 244 ? -7.684 -24.385 20.737 1.00 53.16 244 LEU A CA 1
ATOM 1976 C C . LEU A 1 244 ? -8.753 -25.445 20.963 1.00 53.16 244 LEU A C 1
ATOM 1978 O O . LEU A 1 244 ? -9.863 -25.282 20.458 1.00 53.16 244 LEU A O 1
ATOM 1982 N N . GLU A 1 245 ? -8.418 -26.512 21.685 1.00 54.47 245 GLU A N 1
ATOM 1983 C CA . GLU A 1 245 ? -9.393 -27.537 22.065 1.00 54.47 245 GLU A CA 1
ATOM 1984 C C . GLU A 1 245 ? -10.592 -26.875 22.738 1.00 54.47 245 GLU A C 1
ATOM 1986 O O . GLU A 1 245 ? -10.414 -25.982 23.557 1.00 54.47 245 GLU A O 1
ATOM 1991 N N . GLU A 1 246 ? -11.812 -27.261 22.390 1.00 54.03 246 GLU A N 1
ATOM 1992 C CA . GLU A 1 246 ? -13.005 -26.686 23.003 1.00 54.03 246 GLU A CA 1
ATOM 1993 C C . GLU A 1 246 ? -13.437 -27.528 24.208 1.00 54.03 246 GLU A C 1
ATOM 1995 O O . GLU A 1 246 ? -13.390 -28.757 24.173 1.00 54.03 246 GLU A O 1
ATOM 2000 N N . ASP A 1 247 ? -13.849 -26.879 25.299 1.00 58.41 247 ASP A N 1
ATOM 2001 C CA . ASP A 1 247 ? -14.466 -27.589 26.419 1.00 58.41 247 ASP A CA 1
ATOM 2002 C C . ASP A 1 247 ? -15.872 -28.102 26.055 1.00 58.41 247 ASP A C 1
ATOM 2004 O O . ASP A 1 247 ? -16.420 -27.799 24.995 1.00 58.41 247 ASP A O 1
ATOM 2008 N N . ALA A 1 248 ? -16.496 -28.865 26.959 1.00 55.34 248 ALA A N 1
ATOM 2009 C CA . ALA A 1 248 ? -17.833 -29.441 26.759 1.00 55.34 248 ALA A CA 1
ATOM 2010 C C . ALA A 1 248 ? -18.942 -28.410 26.443 1.00 55.34 248 ALA A C 1
ATOM 2012 O O . ALA A 1 248 ? -20.046 -28.794 26.065 1.00 55.34 248 ALA A O 1
ATOM 2013 N N . ASN A 1 249 ? -18.662 -27.112 26.593 1.00 61.66 249 ASN A N 1
ATOM 2014 C CA . ASN A 1 249 ? -19.578 -26.014 26.310 1.00 61.66 249 ASN A CA 1
ATOM 2015 C C . ASN A 1 249 ? -19.181 -25.215 25.048 1.00 61.66 249 ASN A C 1
ATOM 2017 O O . ASN A 1 249 ? -19.748 -24.143 24.820 1.00 61.66 249 ASN A O 1
ATOM 2021 N N . GLY A 1 250 ? -18.223 -25.705 24.250 1.00 50.00 250 GLY A N 1
ATOM 2022 C CA . GLY A 1 250 ? -17.774 -25.088 22.998 1.00 50.00 250 GLY A CA 1
ATOM 2023 C C . GLY A 1 250 ? -16.812 -23.907 23.177 1.00 50.00 250 GLY A C 1
ATOM 2024 O O . GLY A 1 250 ? -16.746 -23.039 22.306 1.00 50.00 250 GLY A O 1
ATOM 2025 N N . TRP A 1 251 ? -16.111 -23.797 24.318 1.00 47.66 251 TRP A N 1
ATOM 2026 C CA . TRP A 1 251 ? -15.167 -22.695 24.555 1.00 47.66 251 TRP A CA 1
ATOM 2027 C C . TRP A 1 251 ? -13.706 -23.106 24.346 1.00 47.66 251 TRP A C 1
ATOM 2029 O O . TRP A 1 251 ? -13.269 -24.075 24.961 1.00 47.66 251 TRP A O 1
ATOM 2039 N N . PRO A 1 252 ? -12.908 -22.324 23.595 1.00 49.31 252 PRO A N 1
ATOM 2040 C CA . PRO A 1 252 ? -11.508 -22.641 23.323 1.00 49.31 252 PRO A CA 1
ATOM 2041 C C . PRO A 1 252 ? -10.620 -22.592 24.584 1.00 49.31 252 PRO A C 1
ATOM 2043 O O . PRO A 1 252 ? -10.552 -21.580 25.293 1.00 49.31 252 PRO A O 1
ATOM 2046 N N . ILE A 1 253 ? -9.889 -23.677 24.827 1.00 59.03 253 ILE A N 1
ATOM 2047 C CA . ILE A 1 253 ? -8.955 -23.935 25.924 1.00 59.03 253 ILE A CA 1
ATOM 2048 C C . ILE A 1 253 ? -7.560 -23.466 25.498 1.00 59.03 253 ILE A C 1
ATOM 2050 O O . ILE A 1 253 ? -6.955 -23.991 24.571 1.00 59.03 253 ILE A O 1
ATOM 2054 N N . LEU A 1 254 ? -7.033 -22.450 26.184 1.00 48.84 254 LEU A N 1
ATOM 2055 C CA . LEU A 1 254 ? -5.686 -21.928 25.927 1.00 48.84 254 LEU A CA 1
ATOM 2056 C C . LEU A 1 254 ? -4.600 -22.824 26.562 1.00 48.84 254 LEU A C 1
ATOM 2058 O O . LEU A 1 254 ? -4.701 -23.046 27.779 1.00 48.84 254 LEU A O 1
ATOM 2062 N N . PRO A 1 255 ? -3.567 -23.253 25.799 1.00 52.66 255 PRO A N 1
ATOM 2063 C CA . PRO A 1 255 ? -2.428 -24.020 26.313 1.00 52.66 255 PRO A CA 1
ATOM 2064 C C . PRO A 1 255 ? -1.544 -23.181 27.246 1.00 52.66 255 PRO A C 1
ATOM 2066 O O . PRO A 1 255 ? -1.667 -21.950 27.309 1.00 52.66 255 PRO A O 1
ATOM 2069 N N . ASP A 1 256 ? -0.671 -23.841 28.010 1.00 54.28 256 ASP A N 1
ATOM 2070 C CA . ASP A 1 256 ? 0.143 -23.175 29.029 1.00 54.28 256 ASP A CA 1
ATOM 2071 C C . ASP A 1 256 ? 1.232 -22.279 28.397 1.00 54.28 256 ASP A C 1
ATOM 2073 O O . ASP A 1 256 ? 1.720 -22.508 27.289 1.00 54.28 256 ASP A O 1
ATOM 2077 N N . ALA A 1 257 ? 1.660 -21.226 29.098 1.00 48.97 257 ALA A N 1
ATOM 2078 C CA . ALA A 1 257 ? 2.562 -20.204 28.547 1.00 48.97 257 ALA A CA 1
ATOM 2079 C C . ALA A 1 257 ? 3.956 -20.748 28.160 1.00 48.97 257 ALA A C 1
ATOM 2081 O O . ALA A 1 257 ? 4.659 -20.137 27.352 1.00 48.97 257 ALA A O 1
ATOM 2082 N N . LYS A 1 258 ? 4.363 -21.890 28.733 1.00 52.00 258 LYS A N 1
ATOM 2083 C CA . LYS A 1 258 ? 5.588 -22.613 28.352 1.00 52.00 258 LYS A CA 1
ATOM 2084 C C . LYS A 1 258 ? 5.410 -23.427 27.064 1.00 52.00 258 LYS A C 1
ATOM 2086 O O . LYS A 1 258 ? 6.355 -23.523 26.288 1.00 52.00 258 LYS A O 1
ATOM 2091 N N . GLU A 1 259 ? 4.208 -23.933 26.806 1.00 46.06 259 GLU A N 1
ATOM 2092 C CA . GLU A 1 259 ? 3.853 -24.696 25.600 1.00 46.06 259 GLU A CA 1
ATOM 2093 C C . GLU A 1 259 ? 3.658 -23.774 24.389 1.00 46.06 259 GLU A C 1
ATOM 2095 O O . GLU A 1 259 ? 3.971 -24.149 23.262 1.00 46.06 259 GLU A O 1
ATOM 2100 N N . TRP A 1 260 ? 3.262 -22.517 24.626 1.00 45.94 260 TRP A N 1
ATOM 2101 C CA . TRP A 1 260 ? 3.144 -21.485 23.588 1.00 45.94 260 TRP A CA 1
ATOM 2102 C C . TRP A 1 260 ? 4.453 -21.245 22.822 1.00 45.94 260 TRP A C 1
ATOM 2104 O O . TRP A 1 260 ? 4.447 -21.093 21.602 1.00 45.94 260 TRP A O 1
ATOM 2114 N N . LYS A 1 261 ? 5.597 -21.250 23.524 1.00 44.94 261 LYS A N 1
ATOM 2115 C CA . LYS A 1 261 ? 6.916 -21.068 22.894 1.00 44.94 261 LYS A CA 1
ATOM 2116 C C . LYS A 1 261 ? 7.329 -22.261 22.029 1.00 44.94 261 LYS A C 1
ATOM 2118 O O . LYS A 1 261 ? 8.018 -22.059 21.035 1.00 44.94 261 LYS A O 1
ATOM 2123 N N . HIS A 1 262 ? 6.902 -23.474 22.384 1.00 40.34 262 HIS A N 1
ATOM 2124 C CA . HIS A 1 262 ? 7.156 -24.671 21.580 1.00 40.34 262 HIS A CA 1
ATOM 2125 C C . HIS A 1 262 ? 6.235 -24.747 20.356 1.00 40.34 262 HIS A C 1
ATOM 2127 O O . HIS A 1 262 ? 6.711 -25.083 19.274 1.00 40.34 262 HIS A O 1
ATOM 2133 N N . ALA A 1 263 ? 4.964 -24.356 20.491 1.00 41.44 263 ALA A N 1
ATOM 2134 C CA . ALA A 1 263 ? 4.019 -24.301 19.375 1.00 41.44 263 ALA A CA 1
ATOM 2135 C C . ALA A 1 263 ? 4.401 -23.229 18.333 1.00 41.44 263 ALA A C 1
ATOM 2137 O O . ALA A 1 263 ? 4.312 -23.476 17.135 1.00 41.44 263 ALA A O 1
ATOM 2138 N N . GLU A 1 264 ? 4.905 -22.061 18.754 1.00 39.97 264 GLU A N 1
ATOM 2139 C CA . GLU A 1 264 ? 5.432 -21.057 17.814 1.00 39.97 264 GLU A CA 1
ATOM 2140 C C . GLU A 1 264 ? 6.715 -21.526 17.100 1.00 39.97 264 GLU A C 1
ATOM 2142 O O . GLU A 1 264 ? 6.922 -21.165 15.944 1.00 39.97 264 GLU A O 1
ATOM 2147 N N . GLN A 1 265 ? 7.558 -22.347 17.740 1.00 42.22 265 GLN A N 1
ATOM 2148 C CA . GLN A 1 265 ? 8.809 -22.849 17.149 1.00 42.22 265 GLN A CA 1
ATOM 2149 C C . GLN A 1 265 ? 8.616 -24.045 16.204 1.00 42.22 265 GLN A C 1
ATOM 2151 O O . GLN A 1 265 ? 9.357 -24.162 15.232 1.00 42.22 265 GLN A O 1
ATOM 2156 N N . GLN A 1 266 ? 7.622 -24.908 16.434 1.00 40.06 266 GLN A N 1
ATOM 2157 C CA . GLN A 1 266 ? 7.336 -26.053 15.554 1.00 40.06 266 GLN A CA 1
ATOM 2158 C C . GLN A 1 266 ? 6.650 -25.664 14.231 1.00 40.06 266 GLN A C 1
ATOM 2160 O O . GLN A 1 266 ? 6.656 -26.449 13.289 1.00 40.06 266 GLN A O 1
ATOM 2165 N N . HIS A 1 267 ? 6.098 -24.452 14.128 1.00 39.84 267 HIS A N 1
ATOM 2166 C CA . HIS A 1 267 ? 5.446 -23.936 12.914 1.00 39.84 267 HIS A CA 1
ATOM 2167 C C . HIS A 1 267 ? 6.322 -22.960 12.106 1.00 39.84 267 HIS A C 1
ATOM 2169 O O . HIS A 1 267 ? 5.817 -22.230 11.252 1.00 39.84 267 HIS A O 1
ATOM 2175 N N . LEU A 1 268 ? 7.626 -22.924 12.402 1.00 33.00 268 LEU A N 1
ATOM 2176 C CA . LEU A 1 268 ? 8.625 -22.042 11.788 1.00 33.00 268 LEU A CA 1
ATOM 2177 C C . LEU A 1 268 ? 9.679 -22.803 10.953 1.00 33.00 268 LEU A C 1
ATOM 2179 O O . LEU A 1 268 ? 10.698 -22.211 10.601 1.00 33.00 268 LEU A O 1
ATOM 2183 N N . ILE A 1 269 ? 9.418 -24.076 10.624 1.00 32.16 269 ILE A N 1
ATOM 2184 C CA . ILE A 1 269 ? 10.176 -24.883 9.647 1.00 32.16 269 ILE A CA 1
ATOM 2185 C C . ILE A 1 269 ? 9.364 -24.995 8.356 1.00 32.16 269 ILE A C 1
ATOM 2187 O O . ILE A 1 269 ? 8.160 -25.324 8.456 1.00 32.16 269 ILE A O 1
#